Protein AF-A0AAE3UD66-F1 (afdb_monomer_lite)

Foldseek 3Di:
DDDQDDFPCCPDPLCVVCVVLLSLLSVLLVVLCVVVCVVPVPDDQDAQADDPVRQVVVCVVLVFFADSVLNSCRHGVHFGDCSLQVFQFTNDPVVQPPPCSVQLPFAADAPLQKDQFQDPAGIWHWDPVDKDFDDPVVQVVPQDDDDDDDDDDDPVPRDVDDDPSRNCRSWDDGGPQWIARRDYDLHQFIKGKDWGFDDDGTGRIIIIIIGGPHNVRDGDSVVSSVSSVVSD

Radius of gyration: 19.84 Å; chains: 1; bounding box: 52×44×60 Å

InterPro domains:
  IPR037883 Knr4/Smi1-like domain superfamily [SSF160631] (32-86)

pLDDT: mean 75.08, std 17.69, range [33.38, 97.31]

Organism: NCBI:txid3048013

Secondary structure (DSSP, 8-state):
-PPPPPPSSTTSHHHHHHHHHHHHHHHHHHHHHHHHHTT-TT-----PPPPHHHHHHHHHHHT----HHHHHHHHHT--B-GGGTTTS--B-SGGGTTTSHHHHTSPPPPTTT-B--SSTTS-BEEEEEEEEEPPHHHHTT---------S---HHHHH----GGGTTTTEEEEETTEEEE-SSTTTTBEEEEEEEEESSS--SEEEEEEEESSTT--BHHHHHHHHHHTT-

Structure (mmCIF, N/CA/C/O backbone):
data_AF-A0AAE3UD66-F1
#
_entry.id   AF-A0AAE3UD66-F1
#
loop_
_atom_site.group_PDB
_atom_site.id
_atom_site.type_symbol
_atom_site.label_atom_id
_atom_site.label_alt_id
_atom_site.label_comp_id
_atom_site.label_asym_id
_atom_site.label_entity_id
_atom_site.label_seq_id
_atom_site.pdbx_PDB_ins_code
_atom_site.Cartn_x
_atom_site.Cartn_y
_atom_site.Cartn_z
_atom_site.occupancy
_atom_site.B_iso_or_equiv
_atom_site.auth_seq_id
_atom_site.auth_comp_id
_atom_site.auth_asym_id
_atom_site.auth_atom_id
_atom_site.pdbx_PDB_model_num
ATOM 1 N N . MET A 1 1 ? -8.790 -13.842 26.348 1.00 49.91 1 MET A N 1
ATOM 2 C CA . MET A 1 1 ? -9.146 -13.524 24.949 1.00 49.91 1 MET A CA 1
ATOM 3 C C . MET A 1 1 ? -9.026 -12.022 24.801 1.00 49.91 1 MET A C 1
ATOM 5 O O . MET A 1 1 ? -9.660 -11.325 25.576 1.00 49.91 1 MET A O 1
ATOM 9 N N . SER A 1 2 ? -8.169 -11.527 23.911 1.00 54.91 2 SER A N 1
ATOM 10 C CA . SER A 1 2 ? -8.093 -10.095 23.610 1.00 54.91 2 SER A CA 1
ATOM 11 C C . SER A 1 2 ? -9.385 -9.663 22.913 1.00 54.91 2 SER A C 1
ATOM 13 O O . SER A 1 2 ? -9.805 -10.302 21.946 1.00 54.91 2 SER A O 1
ATOM 15 N N . GLU A 1 3 ? -10.043 -8.626 23.434 1.00 65.31 3 GLU A N 1
ATOM 16 C CA . GLU A 1 3 ? -11.228 -8.037 22.809 1.00 65.31 3 GLU A CA 1
ATOM 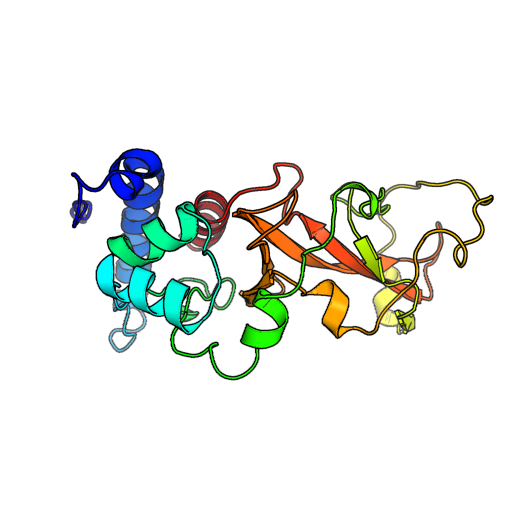17 C C . GLU A 1 3 ? -10.893 -7.602 21.378 1.00 65.31 3 GLU A C 1
ATOM 19 O O . GLU A 1 3 ? -9.837 -7.018 21.120 1.00 65.31 3 GLU A O 1
ATOM 24 N N . ILE A 1 4 ? -11.767 -7.937 20.425 1.00 67.62 4 ILE A N 1
ATOM 25 C CA . ILE A 1 4 ? -11.602 -7.493 19.041 1.00 67.62 4 ILE A CA 1
ATOM 26 C C . ILE A 1 4 ? -11.841 -5.982 19.033 1.00 67.62 4 ILE A C 1
ATOM 28 O O . ILE A 1 4 ? -12.921 -5.557 19.445 1.00 67.62 4 ILE A O 1
ATOM 32 N N . PRO A 1 5 ? -10.886 -5.167 18.554 1.00 80.44 5 PRO A N 1
ATOM 33 C CA . PRO A 1 5 ? -11.095 -3.731 18.492 1.00 80.44 5 PRO A CA 1
ATOM 34 C C . PRO A 1 5 ? -12.291 -3.416 17.590 1.00 80.44 5 PRO A C 1
ATOM 36 O O . PRO A 1 5 ? -12.308 -3.818 16.424 1.00 80.44 5 PRO A O 1
ATOM 39 N N . ALA A 1 6 ? -13.276 -2.690 18.119 1.00 88.75 6 ALA A N 1
ATOM 40 C CA . ALA A 1 6 ? -14.395 -2.182 17.332 1.00 88.75 6 ALA A CA 1
ATOM 41 C C . ALA A 1 6 ? -13.904 -1.207 16.249 1.00 88.75 6 ALA A C 1
ATOM 43 O O . ALA A 1 6 ? -12.826 -0.614 16.384 1.00 88.75 6 ALA A O 1
ATOM 44 N N . LEU A 1 7 ? -14.684 -1.039 15.177 1.00 91.12 7 LEU A N 1
ATOM 45 C CA . LEU A 1 7 ? -14.426 0.014 14.193 1.00 91.12 7 LEU A CA 1
ATOM 46 C C . LEU A 1 7 ? -14.692 1.384 14.822 1.00 91.12 7 LEU A C 1
ATOM 48 O O . LEU A 1 7 ? -15.670 1.537 15.552 1.00 91.12 7 LEU A O 1
ATOM 52 N N . GLN A 1 8 ? -13.833 2.362 14.552 1.00 88.62 8 GLN A N 1
ATOM 53 C CA . GLN A 1 8 ? -13.968 3.712 15.096 1.00 88.62 8 GLN A CA 1
ATOM 54 C C . GLN A 1 8 ? -15.022 4.521 14.343 1.00 88.62 8 GLN A C 1
ATOM 56 O O . GLN A 1 8 ? -15.780 5.252 14.972 1.00 88.62 8 GLN A O 1
ATOM 61 N N . ASN A 1 9 ? -15.113 4.345 13.021 1.00 87.69 9 ASN A N 1
ATOM 62 C CA . ASN A 1 9 ? -16.045 5.090 12.170 1.00 87.69 9 ASN A CA 1
ATOM 63 C C . ASN A 1 9 ? -16.922 4.147 11.322 1.00 87.69 9 ASN A C 1
ATOM 65 O O . ASN A 1 9 ? -16.842 4.168 10.093 1.00 87.69 9 ASN A O 1
ATOM 69 N N . PRO A 1 10 ? -17.763 3.295 11.943 1.00 89.75 10 PRO A N 1
ATOM 70 C CA . PRO A 1 10 ? -18.459 2.212 11.242 1.00 89.75 10 PRO A CA 1
ATOM 71 C C . PRO A 1 10 ? -19.476 2.683 10.192 1.00 89.75 10 PRO A C 1
ATOM 73 O O . PRO A 1 10 ? -19.819 1.907 9.308 1.00 89.75 10 PRO A O 1
ATOM 76 N N . THR A 1 11 ? -19.958 3.925 10.277 1.00 92.12 11 THR A N 1
ATOM 77 C CA . THR A 1 11 ? -20.934 4.509 9.339 1.00 92.12 11 THR A CA 1
ATOM 78 C C . THR A 1 11 ? -20.290 5.234 8.157 1.00 92.12 11 THR A C 1
ATOM 80 O O . THR A 1 11 ? -20.994 5.666 7.247 1.00 92.12 11 THR A O 1
ATOM 83 N N . HIS A 1 12 ? -18.965 5.403 8.152 1.00 95.69 12 HIS A N 1
ATOM 84 C CA . HIS A 1 12 ? -18.275 6.051 7.043 1.00 95.69 12 HIS A CA 1
ATOM 85 C C . HIS A 1 12 ? -18.225 5.103 5.837 1.00 95.69 12 HIS A C 1
ATOM 87 O O . HIS A 1 12 ? -17.742 3.977 5.953 1.00 95.69 12 HIS A O 1
ATOM 93 N N . ILE A 1 13 ? -18.630 5.571 4.652 1.00 97.12 13 ILE A N 1
ATOM 94 C CA . ILE A 1 13 ? -18.837 4.720 3.464 1.00 97.12 13 ILE A CA 1
ATOM 95 C C . ILE A 1 13 ? -17.605 3.887 3.071 1.00 97.12 13 ILE A C 1
ATOM 97 O O . ILE A 1 13 ? -17.721 2.704 2.756 1.00 97.12 13 ILE A O 1
ATOM 101 N N . LEU A 1 14 ? -16.399 4.468 3.137 1.00 96.31 14 LEU A N 1
ATOM 102 C CA . LEU A 1 14 ? -15.160 3.729 2.857 1.00 96.31 14 LEU A CA 1
ATOM 103 C C . LEU A 1 14 ? -14.831 2.693 3.942 1.00 96.31 14 LEU A C 1
ATOM 105 O O . LEU A 1 14 ? -14.254 1.651 3.634 1.00 96.31 14 LEU A O 1
ATOM 109 N N . ILE A 1 15 ? -15.189 2.964 5.199 1.00 96.69 15 ILE A N 1
ATOM 110 C CA . ILE A 1 15 ? -14.946 2.042 6.310 1.00 96.69 15 ILE A CA 1
ATOM 111 C C . ILE A 1 15 ? -15.923 0.881 6.226 1.00 96.69 15 ILE A C 1
ATOM 113 O O . ILE A 1 15 ? -15.492 -0.264 6.292 1.00 96.69 15 ILE A O 1
ATOM 117 N N . GLU A 1 16 ? -17.203 1.155 5.983 1.00 96.44 16 GLU A N 1
ATOM 118 C CA . GLU A 1 16 ? -18.228 0.139 5.755 1.00 96.44 16 GLU A CA 1
ATOM 119 C C . GLU A 1 16 ? -17.841 -0.787 4.591 1.00 96.44 16 GLU A C 1
ATOM 121 O O . GLU A 1 16 ? -17.771 -2.008 4.754 1.00 96.44 16 GLU A O 1
ATOM 126 N N . LYS A 1 17 ? -17.464 -0.205 3.442 1.00 97.31 17 LYS A N 1
ATOM 127 C CA . LYS A 1 17 ? -17.022 -0.945 2.248 1.00 97.31 17 LYS A CA 1
ATOM 128 C C . LYS A 1 17 ? -15.858 -1.901 2.528 1.00 97.31 17 LYS A C 1
ATOM 130 O O . LYS A 1 17 ? -15.770 -2.965 1.914 1.00 97.31 17 LYS A O 1
ATOM 135 N N . HIS A 1 18 ? -14.955 -1.534 3.437 1.00 97.12 18 HIS A N 1
ATOM 136 C CA . HIS A 1 18 ? -13.745 -2.298 3.748 1.00 97.12 18 HIS A CA 1
ATOM 137 C C . HIS A 1 18 ? -13.746 -2.936 5.148 1.00 97.12 18 HIS A C 1
ATOM 139 O O . HIS A 1 18 ? -12.722 -3.480 5.574 1.00 97.12 18 HIS A O 1
ATOM 145 N N . ALA A 1 19 ? -14.889 -2.943 5.841 1.00 96.25 19 ALA A N 1
ATOM 146 C CA . ALA A 1 19 ? -15.007 -3.268 7.263 1.00 96.25 19 ALA A CA 1
ATOM 147 C C . ALA A 1 19 ? -14.378 -4.617 7.628 1.00 96.25 19 ALA A C 1
ATOM 149 O O . ALA A 1 19 ? -13.605 -4.714 8.581 1.00 96.25 19 ALA A O 1
ATOM 150 N N . VAL A 1 20 ? -14.643 -5.656 6.829 1.00 96.69 20 VAL A N 1
ATOM 151 C CA . VAL A 1 20 ? -14.117 -7.013 7.059 1.00 96.69 20 VAL A CA 1
ATOM 152 C C . VAL A 1 20 ? -12.585 -7.038 7.035 1.00 96.69 20 VAL A C 1
ATOM 154 O O . VAL A 1 20 ? -11.961 -7.660 7.899 1.00 96.69 20 VAL A O 1
ATOM 157 N N . LYS A 1 21 ? -11.962 -6.351 6.067 1.00 96.75 21 LYS A N 1
ATOM 158 C CA . LYS A 1 21 ? -10.498 -6.286 5.952 1.00 96.75 21 LYS A CA 1
ATOM 159 C C . LYS A 1 21 ? -9.906 -5.473 7.104 1.00 96.75 21 LYS A C 1
ATOM 161 O O . LYS A 1 21 ? -8.966 -5.934 7.745 1.00 96.75 21 LYS A O 1
ATOM 166 N N . LEU A 1 22 ? -10.489 -4.313 7.410 1.00 95.88 22 LEU A N 1
ATOM 167 C CA . LEU A 1 22 ? -10.026 -3.425 8.482 1.00 95.88 22 LEU A CA 1
ATOM 168 C C . LEU A 1 22 ? -10.104 -4.101 9.858 1.00 95.88 22 LEU A C 1
ATOM 170 O O . LEU A 1 22 ? -9.113 -4.125 10.585 1.00 95.88 22 LEU A O 1
ATOM 174 N N . LEU A 1 23 ? -11.225 -4.754 10.182 1.00 95.06 23 LEU A N 1
ATOM 175 C CA . LEU A 1 23 ? -11.374 -5.539 11.413 1.00 95.06 23 LEU A CA 1
ATOM 176 C C . LEU A 1 23 ? -10.320 -6.646 11.518 1.00 95.06 23 LEU A C 1
ATOM 178 O O . LEU A 1 23 ? -9.726 -6.852 12.580 1.00 95.06 23 LEU A O 1
ATOM 182 N N . ARG A 1 24 ? -10.049 -7.349 10.411 1.00 95.50 24 ARG A N 1
ATOM 183 C CA . ARG A 1 24 ? -9.008 -8.383 10.373 1.00 95.50 24 ARG A CA 1
ATOM 184 C C . ARG A 1 24 ? -7.621 -7.799 10.640 1.00 95.50 24 ARG A C 1
ATOM 186 O O . ARG A 1 24 ? -6.876 -8.388 11.420 1.00 95.50 24 ARG A O 1
ATOM 193 N N . ILE A 1 25 ? -7.290 -6.658 10.039 1.00 92.75 25 ILE A N 1
ATOM 194 C CA . ILE A 1 25 ? -6.023 -5.948 10.270 1.00 92.75 25 ILE A CA 1
ATOM 195 C C . ILE A 1 25 ? -5.886 -5.576 11.747 1.00 92.75 25 ILE A C 1
ATOM 197 O O . ILE A 1 25 ? -4.901 -5.964 12.374 1.00 92.75 25 ILE A O 1
ATOM 201 N N . LYS A 1 26 ? -6.899 -4.926 12.336 1.00 91.94 26 LYS A N 1
ATOM 202 C CA . LYS A 1 26 ? -6.887 -4.533 13.756 1.00 91.94 26 LYS A CA 1
ATOM 203 C C . LYS A 1 26 ? -6.702 -5.734 14.683 1.00 91.94 26 LYS A C 1
ATOM 205 O O . LYS A 1 26 ? -5.920 -5.665 15.628 1.00 91.94 26 LYS A O 1
ATOM 210 N N . LYS A 1 27 ? -7.360 -6.864 14.394 1.00 92.19 27 LYS A N 1
ATOM 211 C CA . LYS A 1 27 ? -7.199 -8.110 15.163 1.00 92.19 27 LYS A CA 1
ATOM 212 C C . LYS A 1 27 ? -5.775 -8.671 15.077 1.00 92.19 27 LYS A C 1
ATOM 214 O O . LYS A 1 27 ? -5.214 -9.074 16.098 1.00 92.19 27 LYS A O 1
ATOM 219 N N . LEU A 1 28 ? -5.187 -8.706 13.879 1.00 90.94 28 LEU A N 1
ATOM 220 C CA . LEU A 1 28 ? -3.809 -9.167 13.686 1.00 90.94 28 LEU A CA 1
ATOM 221 C C . LEU A 1 28 ? -2.815 -8.238 14.399 1.00 90.94 28 LEU A C 1
ATOM 223 O O . LEU A 1 28 ? -1.962 -8.717 15.139 1.00 90.94 28 LEU A O 1
ATOM 227 N N . MET A 1 29 ? -2.981 -6.920 14.271 1.00 87.50 29 MET A N 1
ATOM 228 C CA . MET A 1 29 ? -2.152 -5.926 14.964 1.00 87.50 29 MET A CA 1
ATOM 229 C C . MET A 1 29 ? -2.251 -6.045 16.486 1.00 87.50 29 MET A C 1
ATOM 231 O O . MET A 1 29 ? -1.225 -6.025 17.157 1.00 87.50 29 MET A O 1
ATOM 235 N N . ALA A 1 30 ? -3.453 -6.235 17.040 1.00 87.81 30 ALA A N 1
ATOM 236 C CA . ALA A 1 30 ? -3.636 -6.466 18.473 1.00 87.81 30 ALA A CA 1
ATOM 237 C C . ALA A 1 30 ? -2.936 -7.752 18.947 1.00 87.81 30 ALA A C 1
ATOM 239 O O . ALA A 1 30 ? -2.362 -7.780 20.035 1.00 87.81 30 ALA A O 1
ATOM 240 N N . THR A 1 31 ? -2.943 -8.801 18.117 1.00 88.81 31 THR A N 1
ATOM 241 C CA . THR A 1 31 ? -2.249 -10.067 18.400 1.00 88.81 31 THR A CA 1
ATOM 242 C C . THR A 1 31 ? -0.734 -9.863 18.446 1.00 88.81 31 THR A C 1
ATOM 244 O O . THR A 1 31 ? -0.103 -10.238 19.432 1.00 88.81 31 THR A O 1
ATOM 247 N N . ILE A 1 32 ? -0.167 -9.199 17.434 1.00 85.75 32 ILE A N 1
ATOM 248 C CA . ILE A 1 32 ? 1.262 -8.859 17.374 1.00 85.75 32 ILE A CA 1
ATOM 249 C C . ILE A 1 32 ? 1.637 -7.971 18.564 1.00 85.75 32 ILE A C 1
ATOM 251 O O . ILE A 1 32 ? 2.559 -8.298 19.304 1.00 85.75 32 ILE A O 1
ATOM 255 N N . LYS A 1 33 ? 0.880 -6.897 18.821 1.00 84.81 33 LYS A N 1
ATOM 256 C CA . LYS A 1 33 ? 1.102 -6.002 19.966 1.00 84.81 33 LYS A CA 1
ATOM 257 C C . LYS A 1 33 ? 1.151 -6.777 21.282 1.00 84.81 33 LYS A C 1
ATOM 259 O O . LYS A 1 33 ? 2.051 -6.552 22.081 1.00 84.81 33 LYS A O 1
ATOM 264 N N . HIS A 1 34 ? 0.223 -7.708 21.500 1.00 85.25 34 HIS A N 1
ATOM 265 C CA . HIS A 1 34 ? 0.211 -8.537 22.704 1.00 85.25 34 HIS A CA 1
ATOM 266 C C . HIS A 1 34 ? 1.441 -9.456 22.799 1.00 85.25 34 HIS A C 1
ATOM 268 O O . HIS A 1 34 ? 2.049 -9.552 23.862 1.00 85.25 34 HIS A O 1
ATOM 274 N N . GLN A 1 35 ? 1.829 -10.119 21.704 1.00 85.56 35 GLN A N 1
ATOM 275 C CA . GLN A 1 35 ? 3.029 -10.969 21.664 1.00 85.56 35 GLN A CA 1
ATOM 276 C C . GLN A 1 35 ? 4.303 -10.165 21.968 1.00 85.56 35 GLN A C 1
ATOM 278 O O . GLN A 1 35 ? 5.156 -10.613 22.731 1.00 85.56 35 GLN A O 1
ATOM 283 N N . TRP A 1 36 ? 4.420 -8.962 21.405 1.00 81.94 36 TRP A N 1
ATOM 284 C CA . TRP A 1 36 ? 5.599 -8.114 21.561 1.00 81.94 36 TRP A CA 1
ATOM 285 C C . TRP A 1 36 ? 5.642 -7.359 22.880 1.00 81.94 36 TRP A C 1
ATOM 287 O O . TRP A 1 36 ? 6.732 -7.181 23.408 1.00 81.94 36 TRP A O 1
ATOM 297 N N . ALA A 1 37 ? 4.505 -6.971 23.455 1.00 83.00 37 ALA A N 1
ATOM 298 C CA . ALA A 1 37 ? 4.469 -6.323 24.766 1.00 83.00 37 ALA A CA 1
ATOM 299 C C . ALA A 1 37 ? 5.104 -7.197 25.864 1.00 83.00 37 ALA A C 1
ATOM 301 O O . ALA A 1 37 ? 5.686 -6.667 26.804 1.00 83.00 37 ALA A O 1
ATOM 302 N N . ALA A 1 38 ? 5.051 -8.527 25.718 1.00 80.88 38 ALA A N 1
ATOM 303 C CA . ALA A 1 38 ? 5.724 -9.462 26.620 1.00 80.88 38 ALA A CA 1
ATOM 304 C C . ALA A 1 38 ? 7.259 -9.472 26.466 1.00 80.88 38 ALA A C 1
ATOM 306 O O . ALA A 1 38 ? 7.966 -9.810 27.411 1.00 80.88 38 ALA A O 1
ATOM 307 N N . ILE A 1 39 ? 7.774 -9.120 25.284 1.00 84.44 39 ILE A N 1
ATOM 308 C CA . ILE A 1 39 ? 9.204 -9.173 24.939 1.00 84.44 39 ILE A CA 1
ATOM 309 C C . ILE A 1 39 ? 9.854 -7.791 25.078 1.00 84.44 39 ILE A C 1
ATOM 311 O O . ILE A 1 39 ? 10.992 -7.678 25.525 1.00 84.44 39 ILE A O 1
ATOM 315 N N . ASN A 1 40 ? 9.144 -6.734 24.688 1.00 81.00 40 ASN A N 1
ATOM 316 C CA . ASN A 1 40 ? 9.632 -5.365 24.684 1.00 81.00 40 ASN A CA 1
ATOM 317 C C . ASN A 1 40 ? 8.512 -4.368 25.055 1.00 81.00 40 ASN A C 1
ATOM 319 O O . ASN A 1 40 ? 7.862 -3.804 24.169 1.00 81.00 40 ASN A O 1
ATOM 323 N N . PRO A 1 41 ? 8.290 -4.117 26.359 1.00 77.75 41 PRO A N 1
ATOM 324 C CA . PRO A 1 41 ? 7.219 -3.241 26.841 1.00 77.75 41 PRO A CA 1
ATOM 325 C C . PRO A 1 41 ? 7.348 -1.771 26.416 1.00 77.75 41 PRO A C 1
ATOM 327 O O . PRO A 1 41 ? 6.370 -1.034 26.493 1.00 77.75 41 PRO A O 1
ATOM 330 N N . SER A 1 42 ? 8.538 -1.325 25.995 1.00 77.81 42 SER A N 1
ATOM 331 C CA . SER A 1 42 ? 8.776 0.063 25.574 1.00 77.81 42 SER A CA 1
ATOM 332 C C . SER A 1 42 ? 8.410 0.329 24.111 1.00 77.81 42 SER A C 1
ATOM 334 O O . SER A 1 42 ? 8.466 1.475 23.666 1.00 77.81 42 SER A O 1
ATOM 336 N N . MET A 1 43 ? 8.029 -0.705 23.352 1.00 74.44 43 MET A N 1
ATOM 337 C CA . MET A 1 43 ? 7.632 -0.554 21.956 1.00 74.44 43 MET A CA 1
ATOM 338 C C . MET A 1 43 ? 6.274 0.153 21.862 1.00 74.44 43 MET A C 1
ATOM 340 O O . MET A 1 43 ? 5.248 -0.375 22.299 1.00 74.44 43 MET A O 1
ATOM 344 N N . ASN A 1 44 ? 6.266 1.353 21.274 1.00 73.81 44 ASN A N 1
ATOM 345 C CA . ASN A 1 44 ? 5.032 2.088 21.033 1.00 73.81 44 ASN A CA 1
ATOM 346 C C . ASN A 1 44 ? 4.360 1.588 19.749 1.00 73.81 44 ASN A C 1
ATOM 348 O O . ASN A 1 44 ? 4.888 1.728 18.651 1.00 73.81 44 ASN A O 1
ATOM 352 N N . PHE A 1 45 ? 3.170 1.024 19.913 1.00 75.75 45 PHE A N 1
ATOM 353 C CA . PHE A 1 45 ? 2.318 0.528 18.838 1.00 75.75 45 PHE A CA 1
ATOM 354 C C . PHE A 1 45 ? 1.213 1.532 18.461 1.00 75.75 45 PHE A C 1
ATOM 356 O O . PHE A 1 45 ? 0.243 1.176 17.795 1.00 75.75 45 PHE A O 1
ATOM 363 N N . GLU A 1 46 ? 1.284 2.774 18.927 1.00 78.31 46 GLU A N 1
ATOM 364 C CA . GLU A 1 46 ? 0.319 3.801 18.548 1.00 78.31 46 GLU A CA 1
ATOM 365 C C . GLU A 1 46 ? 0.491 4.206 17.084 1.00 78.31 46 GLU A C 1
ATOM 367 O O . GLU A 1 46 ? 1.562 4.614 16.638 1.00 78.31 46 GLU A O 1
ATOM 372 N N . SER A 1 47 ? -0.611 4.100 16.348 1.00 81.31 47 SER A N 1
ATOM 373 C CA . SER A 1 47 ? -0.720 4.498 14.953 1.00 81.31 47 SER A CA 1
ATOM 374 C C . SER A 1 47 ? -1.611 5.735 14.886 1.00 81.31 47 SER A C 1
ATOM 376 O O . SER A 1 47 ? -2.806 5.620 15.166 1.00 81.31 47 SER A O 1
ATOM 378 N N . PRO A 1 48 ? -1.074 6.927 14.565 1.00 86.19 48 PRO A N 1
ATOM 379 C CA . PRO A 1 48 ? -1.889 8.127 14.464 1.00 86.19 48 PRO A CA 1
ATOM 380 C C . PRO A 1 48 ? -2.918 7.951 13.347 1.00 86.19 48 PRO A C 1
ATOM 382 O O . PRO A 1 48 ? -2.571 7.660 12.199 1.00 86.19 48 PRO A O 1
ATOM 385 N N . ILE A 1 49 ? -4.186 8.107 13.709 1.00 90.88 49 ILE A N 1
ATOM 386 C CA . ILE A 1 49 ? -5.328 8.037 12.801 1.00 90.88 49 ILE A CA 1
ATOM 387 C C . ILE A 1 49 ? -5.572 9.413 12.195 1.00 90.88 49 ILE A C 1
ATOM 389 O O . ILE A 1 49 ? -5.369 10.433 12.852 1.00 90.88 49 ILE A O 1
ATOM 393 N N . TRP A 1 50 ? -5.989 9.419 10.935 1.00 92.44 50 TRP A N 1
ATOM 394 C CA . TRP A 1 50 ? -6.358 10.626 10.210 1.00 92.44 50 TRP A CA 1
ATOM 395 C C . TRP A 1 50 ? -7.876 10.752 10.139 1.00 92.44 50 TRP A C 1
ATOM 397 O O . TRP A 1 50 ? -8.587 9.768 9.969 1.00 92.44 50 TRP A O 1
ATOM 407 N N . THR A 1 51 ? -8.379 11.971 10.221 1.00 93.38 51 THR A N 1
ATOM 408 C CA . THR A 1 51 ? -9.775 12.291 9.923 1.00 93.38 51 THR A CA 1
ATOM 409 C C . THR A 1 51 ? -9.994 12.419 8.415 1.00 93.38 51 THR A C 1
ATOM 411 O O . THR A 1 51 ? -9.057 12.679 7.657 1.00 93.38 51 THR A O 1
ATOM 414 N N . GLU A 1 52 ? -11.245 12.278 7.971 1.00 94.25 52 GLU A N 1
ATOM 415 C CA . GLU A 1 52 ? -11.631 12.521 6.572 1.00 94.25 52 GLU A CA 1
ATOM 416 C C . GLU A 1 52 ? -11.212 13.930 6.124 1.00 94.25 52 GLU A C 1
ATOM 418 O O . GLU A 1 52 ? -10.540 14.083 5.109 1.00 94.25 52 GLU A O 1
ATOM 423 N N . THR A 1 53 ? -11.469 14.944 6.957 1.00 94.88 53 THR A N 1
ATOM 424 C CA . THR A 1 53 ? -11.064 16.332 6.697 1.00 94.88 53 THR A CA 1
ATOM 425 C C . THR A 1 53 ? -9.551 16.489 6.527 1.00 94.88 53 THR A C 1
ATOM 427 O O . THR A 1 53 ? -9.112 17.198 5.623 1.00 94.88 53 THR A O 1
ATOM 430 N N . GLU A 1 54 ? -8.726 15.847 7.364 1.00 94.06 54 GLU A N 1
ATOM 431 C CA . GLU A 1 54 ? -7.262 15.903 7.213 1.00 94.06 54 GLU A CA 1
ATOM 432 C C . GLU A 1 54 ? -6.804 15.263 5.899 1.00 94.06 54 GLU A C 1
ATOM 434 O O . GLU A 1 54 ? -5.888 15.772 5.249 1.00 94.06 54 GLU A O 1
ATOM 439 N N . ILE A 1 55 ? -7.444 14.164 5.493 1.00 93.06 55 ILE A N 1
ATOM 440 C CA . ILE A 1 55 ? -7.160 13.499 4.220 1.00 93.06 55 ILE A CA 1
ATOM 441 C C . ILE A 1 55 ? -7.574 14.388 3.044 1.00 93.06 55 ILE A C 1
ATOM 443 O O . ILE A 1 55 ? -6.800 14.528 2.099 1.00 93.06 55 ILE A O 1
ATOM 447 N N . ASP A 1 56 ? -8.739 15.026 3.106 1.00 94.31 56 ASP A N 1
ATOM 448 C CA . ASP A 1 56 ? -9.231 15.910 2.050 1.00 94.31 56 ASP A CA 1
ATOM 449 C C . ASP A 1 56 ? -8.342 17.145 1.883 1.00 94.31 56 ASP A C 1
ATOM 451 O O . ASP A 1 56 ? -7.930 17.470 0.766 1.00 94.31 56 ASP A O 1
ATOM 455 N N . VAL A 1 57 ? -7.984 17.806 2.990 1.00 93.81 57 VAL A N 1
ATOM 456 C CA . VAL A 1 57 ? -7.032 18.929 2.987 1.00 93.81 57 VAL A CA 1
ATOM 457 C C . VAL A 1 57 ? -5.712 18.484 2.370 1.00 93.81 57 VAL A C 1
ATOM 459 O O . VAL A 1 57 ? -5.166 19.164 1.497 1.00 93.81 57 VAL A O 1
ATOM 462 N N . PHE A 1 58 ? -5.223 17.306 2.760 1.00 90.31 58 PHE A N 1
ATOM 463 C CA . PHE A 1 58 ? -4.007 16.747 2.199 1.00 90.31 58 PHE A CA 1
ATOM 464 C C . PHE A 1 58 ? -4.119 16.520 0.685 1.00 90.31 58 PHE A C 1
ATOM 466 O O . PHE A 1 58 ? -3.274 17.011 -0.064 1.00 90.31 58 PHE A O 1
ATOM 473 N N . GLU A 1 59 ? -5.153 15.826 0.206 1.00 91.81 59 GLU A N 1
ATOM 474 C CA . GLU A 1 59 ? -5.392 15.575 -1.222 1.00 91.81 59 GLU A CA 1
ATOM 475 C C . GLU A 1 59 ? -5.475 16.883 -2.030 1.00 91.81 59 GLU A C 1
ATOM 477 O O . GLU A 1 59 ? -4.899 16.971 -3.121 1.00 91.81 59 GLU A O 1
ATOM 482 N N . GLN A 1 60 ? -6.104 17.925 -1.477 1.00 92.81 60 GLN A N 1
ATOM 483 C CA . GLN A 1 60 ? -6.232 19.246 -2.100 1.00 92.81 60 GLN A CA 1
ATOM 484 C C . GLN A 1 60 ? -4.902 20.001 -2.178 1.00 92.81 60 GLN A C 1
ATOM 486 O O . GLN A 1 60 ? -4.477 20.389 -3.272 1.00 92.81 60 GLN A O 1
ATOM 491 N N . GLU A 1 61 ? -4.207 20.180 -1.051 1.00 90.69 61 GLU A N 1
ATOM 492 C CA . GLU A 1 61 ? -2.902 20.853 -1.004 1.00 90.69 61 GLU A CA 1
ATOM 493 C C . GLU A 1 61 ? -1.898 20.169 -1.928 1.00 90.69 61 GLU A C 1
ATOM 495 O O . GLU A 1 61 ? -1.096 20.796 -2.635 1.00 90.69 61 GLU A O 1
ATOM 500 N N . LYS A 1 62 ? -1.943 18.838 -1.911 1.00 86.38 62 LYS A N 1
ATOM 501 C CA . LYS A 1 62 ? -1.041 17.993 -2.663 1.00 86.38 62 LYS A CA 1
ATOM 502 C C . LYS A 1 62 ? -1.561 17.748 -4.088 1.00 86.38 62 LYS A C 1
ATOM 504 O O . LYS A 1 62 ? -0.814 17.275 -4.933 1.00 86.38 62 LYS A O 1
ATOM 509 N N . LYS A 1 63 ? -2.766 18.167 -4.469 1.0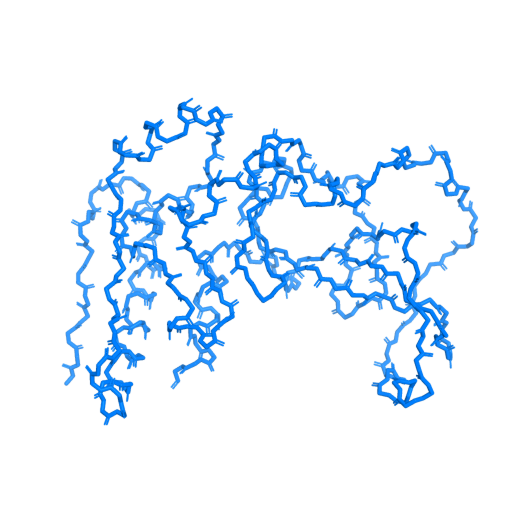0 89.62 63 LYS A N 1
ATOM 510 C CA . LYS A 1 63 ? -3.315 17.934 -5.822 1.00 89.62 63 LYS A CA 1
ATOM 511 C C . LYS A 1 63 ? -3.124 16.473 -6.274 1.00 89.62 63 LYS A C 1
ATOM 513 O O . LYS A 1 63 ? -2.663 16.217 -7.389 1.00 89.62 63 LYS A O 1
ATOM 518 N N . ILE A 1 64 ? -3.383 15.529 -5.373 1.00 87.94 64 ILE A N 1
ATOM 519 C CA . ILE A 1 64 ? -3.328 14.081 -5.615 1.00 87.94 64 ILE A CA 1
ATOM 520 C C . ILE A 1 64 ? -4.610 13.447 -5.093 1.00 87.94 64 ILE A C 1
ATOM 522 O O . ILE A 1 64 ? -5.295 14.028 -4.263 1.00 87.94 64 ILE A O 1
ATOM 526 N N . GLN A 1 65 ? -4.912 12.242 -5.563 1.00 90.81 65 GLN A N 1
ATOM 527 C CA . GLN A 1 65 ? -5.987 11.424 -5.016 1.00 90.81 65 GLN A CA 1
ATOM 528 C C . GLN A 1 65 ? -5.405 10.099 -4.544 1.00 90.81 65 GLN A C 1
ATOM 530 O O . GLN A 1 65 ? -4.864 9.327 -5.338 1.00 90.81 65 GLN A O 1
ATOM 535 N N . LEU A 1 66 ? -5.520 9.840 -3.253 1.00 92.06 66 LEU A N 1
ATOM 536 C CA . LEU A 1 66 ? -5.168 8.592 -2.614 1.00 92.06 66 LEU A CA 1
ATOM 537 C C . LEU A 1 66 ? -6.186 7.500 -2.993 1.00 92.06 66 LEU A C 1
ATOM 539 O O . LEU A 1 66 ? -7.378 7.770 -3.188 1.00 92.06 66 LEU A O 1
ATOM 543 N N . PRO A 1 67 ? -5.744 6.238 -3.120 1.00 93.69 67 PRO A N 1
ATOM 544 C CA . PRO A 1 67 ? -6.653 5.108 -3.266 1.00 93.69 67 PRO A CA 1
ATOM 545 C C . PRO A 1 67 ? -7.603 4.973 -2.068 1.00 93.69 67 PRO A C 1
ATOM 547 O O . PRO A 1 67 ? -7.204 5.197 -0.928 1.00 93.69 67 PRO A O 1
ATOM 550 N N . GLU A 1 68 ? -8.842 4.546 -2.319 1.00 95.94 68 GLU A N 1
ATOM 551 C CA . GLU A 1 68 ? -9.877 4.376 -1.285 1.00 95.94 68 GLU A CA 1
ATOM 552 C C . GLU A 1 68 ? -9.416 3.492 -0.121 1.00 95.94 68 GLU A C 1
ATOM 554 O O . GLU A 1 68 ? -9.556 3.877 1.036 1.00 95.94 68 GLU A O 1
ATOM 559 N N . GLU A 1 69 ? -8.793 2.350 -0.426 1.00 95.44 69 GLU A N 1
ATOM 560 C CA . GLU A 1 69 ? -8.251 1.431 0.580 1.00 95.44 69 GLU A CA 1
ATOM 561 C C . GLU A 1 69 ? -7.173 2.086 1.462 1.00 95.44 69 GLU A C 1
ATOM 563 O O . GLU A 1 69 ? -7.075 1.778 2.649 1.00 95.44 69 GLU A O 1
ATOM 568 N N . TYR A 1 70 ? -6.392 3.021 0.909 1.00 93.56 70 TYR A N 1
ATOM 569 C CA . TYR A 1 70 ? -5.386 3.770 1.663 1.00 93.56 70 TYR A CA 1
ATOM 570 C C . TYR A 1 70 ? -6.042 4.786 2.600 1.00 93.56 70 TYR A C 1
ATOM 572 O O . TYR A 1 70 ? -5.684 4.846 3.774 1.00 93.56 70 TYR A O 1
ATOM 580 N N . LYS A 1 71 ? -7.062 5.514 2.126 1.00 94.69 71 LYS A N 1
ATOM 581 C CA . LYS A 1 71 ? -7.852 6.432 2.965 1.00 94.69 71 LYS A CA 1
ATOM 582 C C . LYS A 1 71 ? -8.551 5.694 4.104 1.00 94.69 71 LYS A C 1
ATOM 584 O O . LYS A 1 71 ? -8.439 6.097 5.257 1.00 94.69 71 LYS A O 1
ATOM 589 N N . ALA A 1 72 ? -9.204 4.574 3.796 1.00 96.19 72 ALA A N 1
ATOM 590 C CA . ALA A 1 72 ? -9.862 3.733 4.791 1.00 96.19 72 ALA A CA 1
ATOM 591 C C . ALA A 1 72 ? -8.872 3.208 5.845 1.00 96.19 72 ALA A C 1
ATOM 593 O O . ALA A 1 72 ? -9.167 3.232 7.037 1.00 96.19 72 ALA A O 1
ATOM 594 N N . CYS A 1 73 ? -7.672 2.789 5.422 1.00 93.62 73 CYS A N 1
ATOM 595 C CA . CYS A 1 73 ? -6.611 2.379 6.340 1.00 93.62 73 CYS A CA 1
ATOM 596 C C . CYS A 1 73 ? -6.193 3.524 7.274 1.00 93.62 73 CYS A C 1
ATOM 598 O O . CYS A 1 73 ? -6.125 3.323 8.482 1.00 93.62 73 CYS A O 1
ATOM 600 N N . LEU A 1 74 ? -5.949 4.724 6.741 1.00 93.06 74 LEU A N 1
ATOM 601 C CA . LEU A 1 74 ? -5.536 5.883 7.540 1.00 93.06 74 LEU A CA 1
ATOM 602 C C . LEU A 1 74 ? -6.595 6.314 8.563 1.00 93.06 74 LEU A C 1
ATOM 604 O O . LEU A 1 74 ? -6.231 6.714 9.666 1.00 93.06 74 LEU A O 1
ATOM 608 N N . MET A 1 75 ? -7.880 6.211 8.216 1.00 94.44 75 MET A N 1
ATOM 609 C CA . MET A 1 75 ? -8.985 6.610 9.097 1.00 94.44 75 MET A CA 1
ATOM 610 C C . MET A 1 75 ? -9.330 5.600 10.190 1.00 94.44 75 MET A C 1
ATOM 612 O O . MET A 1 75 ? -9.961 5.969 11.174 1.00 94.44 75 MET A O 1
ATOM 616 N N . GLU A 1 76 ? -8.968 4.329 10.021 1.00 94.38 76 GLU A N 1
ATOM 617 C CA . GLU A 1 76 ? -9.428 3.264 10.924 1.00 94.38 76 GLU A CA 1
ATOM 618 C C . GLU A 1 76 ? -8.291 2.510 11.617 1.00 94.38 76 GLU A C 1
ATOM 620 O O . GLU A 1 76 ? -8.435 2.037 12.747 1.00 94.38 76 GLU A O 1
ATOM 625 N N . VAL A 1 77 ? -7.156 2.378 10.935 1.00 91.12 77 VAL A N 1
ATOM 626 C CA . VAL A 1 77 ? -5.949 1.714 11.441 1.00 91.12 77 VAL A CA 1
ATOM 627 C C . VAL A 1 77 ? -4.859 2.740 11.761 1.00 91.12 77 VAL A C 1
ATOM 629 O O . VAL A 1 77 ? -4.083 2.535 12.690 1.00 91.12 77 VAL A O 1
ATOM 632 N N . GLY A 1 78 ? -4.829 3.855 11.029 1.00 89.50 78 GLY A N 1
ATOM 633 C CA . GLY A 1 78 ? -3.829 4.907 11.162 1.00 89.50 78 GLY A CA 1
ATOM 634 C C . GLY A 1 78 ? -2.549 4.633 10.380 1.00 89.50 78 GLY A C 1
ATOM 635 O O . GLY A 1 78 ? -2.478 3.743 9.527 1.00 89.50 78 GLY A O 1
ATOM 636 N N . GLU A 1 79 ? -1.526 5.438 10.654 1.00 86.31 79 GLU A N 1
ATOM 637 C CA . GLU A 1 79 ? -0.196 5.229 10.089 1.00 86.31 79 GLU A CA 1
ATOM 638 C C . GLU A 1 79 ? 0.454 3.987 10.707 1.00 86.31 79 GLU A C 1
ATOM 640 O O . GLU A 1 79 ? 0.665 3.911 11.918 1.00 86.31 79 GLU A O 1
ATOM 645 N N . ILE A 1 80 ? 0.792 3.002 9.879 1.00 76.00 80 ILE A N 1
ATOM 646 C CA . ILE A 1 80 ? 1.419 1.768 10.342 1.00 76.00 80 ILE A CA 1
ATOM 647 C C . ILE A 1 80 ? 2.930 1.870 10.152 1.00 76.00 80 ILE A C 1
ATOM 649 O O . ILE A 1 80 ? 3.425 1.877 9.021 1.00 76.00 80 ILE A O 1
ATOM 653 N N . SER A 1 81 ? 3.662 1.948 11.263 1.00 69.06 81 SER A N 1
ATOM 654 C CA . SER A 1 81 ? 5.123 2.021 11.266 1.00 69.06 81 SER A CA 1
ATOM 655 C C . SER A 1 81 ? 5.770 0.665 10.953 1.00 69.06 81 SER A C 1
ATOM 657 O O . SER A 1 81 ? 5.128 -0.390 10.935 1.00 69.06 81 SER A O 1
ATOM 659 N N . ARG A 1 82 ? 7.096 0.689 10.766 1.00 66.50 82 ARG A N 1
ATOM 660 C CA . ARG A 1 82 ? 7.921 -0.517 10.593 1.00 66.50 82 ARG A CA 1
ATOM 661 C C . ARG A 1 82 ? 7.808 -1.503 11.761 1.00 66.50 82 ARG A C 1
ATOM 663 O O . ARG A 1 82 ? 8.064 -2.690 11.547 1.00 66.50 82 ARG A O 1
ATOM 670 N N . ASP A 1 83 ? 7.425 -1.035 12.947 1.00 65.31 83 ASP A N 1
ATOM 671 C CA . ASP A 1 83 ? 7.398 -1.825 14.184 1.00 65.31 83 ASP A CA 1
ATOM 672 C C . ASP A 1 83 ? 6.364 -2.955 14.122 1.00 65.31 83 ASP A C 1
ATOM 674 O O . ASP A 1 83 ? 6.610 -4.054 14.612 1.00 65.31 83 ASP A O 1
ATOM 678 N N . TYR A 1 84 ? 5.251 -2.744 13.413 1.00 59.34 84 TYR A N 1
ATOM 679 C CA . TYR A 1 84 ? 4.235 -3.779 13.195 1.00 59.34 84 TYR A CA 1
ATOM 680 C C . TYR A 1 84 ? 4.643 -4.857 12.186 1.00 59.34 84 TYR A C 1
ATOM 682 O O . TYR A 1 84 ? 4.067 -5.944 12.173 1.00 59.34 84 TYR A O 1
ATOM 690 N N . PHE A 1 85 ? 5.619 -4.569 11.326 1.00 59.00 85 PHE A N 1
ATOM 691 C CA . PHE A 1 85 ? 5.898 -5.380 10.143 1.00 59.00 85 PHE A CA 1
ATOM 692 C C . PHE A 1 85 ? 7.316 -5.937 10.086 1.00 59.00 85 PHE A C 1
ATOM 694 O O . PHE A 1 85 ? 7.700 -6.424 9.029 1.00 59.00 85 PHE A O 1
ATOM 701 N N . ARG A 1 86 ? 8.130 -5.832 11.146 1.00 62.31 86 ARG A N 1
ATOM 702 C CA . ARG A 1 86 ? 9.582 -6.114 11.068 1.00 62.31 86 ARG A CA 1
ATOM 703 C C . ARG A 1 86 ? 10.255 -5.386 9.886 1.00 62.31 86 ARG A C 1
ATOM 705 O O . ARG A 1 86 ? 11.158 -5.918 9.251 1.00 62.31 86 ARG A O 1
ATOM 712 N N . GLY A 1 87 ? 9.779 -4.183 9.552 1.00 56.88 87 GLY A N 1
ATOM 713 C CA . GLY A 1 87 ? 10.271 -3.404 8.411 1.00 56.88 87 GLY A CA 1
ATOM 714 C C . GLY A 1 87 ? 9.654 -3.710 7.037 1.00 56.88 87 GLY A C 1
ATOM 715 O O . GLY A 1 87 ? 10.055 -3.056 6.080 1.00 56.88 87 GLY A O 1
ATOM 716 N N . LEU A 1 88 ? 8.680 -4.626 6.922 1.00 56.66 88 LEU A N 1
ATOM 717 C CA . LEU A 1 88 ? 8.146 -5.093 5.627 1.00 56.66 88 LEU A CA 1
ATOM 718 C C . LEU A 1 88 ? 7.116 -4.163 4.957 1.00 56.66 88 LEU A C 1
ATOM 720 O O . LEU A 1 88 ? 6.888 -4.273 3.752 1.00 56.66 88 LEU A O 1
ATOM 724 N N . LEU A 1 89 ? 6.450 -3.299 5.723 1.00 64.06 89 LEU A N 1
ATOM 725 C CA . LEU A 1 89 ? 5.530 -2.271 5.233 1.00 64.06 89 LEU A CA 1
ATOM 726 C C . LEU A 1 89 ? 5.597 -1.051 6.166 1.00 64.06 89 LEU A C 1
ATOM 728 O O . LEU A 1 89 ? 5.852 -1.172 7.361 1.00 64.06 89 LEU A O 1
ATOM 732 N N . ASN A 1 90 ? 5.393 0.133 5.607 1.00 68.88 90 ASN A N 1
ATOM 733 C CA . ASN A 1 90 ? 5.431 1.424 6.268 1.00 68.88 90 ASN A CA 1
ATOM 734 C C . ASN A 1 90 ? 4.401 2.334 5.599 1.00 68.88 90 ASN A C 1
ATOM 736 O O . ASN A 1 90 ? 4.629 2.882 4.516 1.00 68.88 90 ASN A O 1
ATOM 740 N N . ILE A 1 91 ? 3.268 2.478 6.269 1.00 71.44 91 ILE A N 1
ATOM 741 C CA . ILE A 1 91 ? 2.148 3.319 5.877 1.00 71.44 91 ILE A CA 1
ATOM 742 C C . ILE A 1 91 ? 2.272 4.593 6.698 1.00 71.44 91 ILE A C 1
ATOM 744 O O . ILE A 1 91 ? 1.728 4.688 7.785 1.00 71.44 91 ILE A O 1
ATOM 748 N N . SER A 1 92 ? 3.027 5.563 6.199 1.00 74.94 92 SER A N 1
ATOM 749 C CA . SER A 1 92 ? 3.187 6.855 6.865 1.00 74.94 92 SER A CA 1
ATOM 750 C C . SER A 1 92 ? 3.075 7.949 5.820 1.00 74.94 92 SER A C 1
ATOM 752 O O . SER A 1 92 ? 3.933 8.029 4.934 1.00 74.94 92 SER A O 1
ATOM 754 N N . LEU A 1 93 ? 2.077 8.821 5.960 1.00 68.81 93 LEU A N 1
ATOM 755 C CA . LEU A 1 93 ? 2.018 10.041 5.173 1.00 68.81 93 LEU A CA 1
ATOM 756 C C . LEU A 1 93 ? 3.026 11.045 5.730 1.00 68.81 93 LEU A C 1
ATOM 758 O O . LEU A 1 93 ? 3.899 11.458 4.974 1.00 68.81 93 LEU A O 1
ATOM 762 N N . ARG A 1 94 ? 3.009 11.356 7.038 1.00 65.69 94 ARG A N 1
ATOM 763 C CA . ARG A 1 94 ? 3.785 12.472 7.632 1.00 65.69 94 ARG A CA 1
ATOM 764 C C . ARG A 1 94 ? 5.287 12.440 7.322 1.00 65.69 94 ARG A C 1
ATOM 766 O O . ARG A 1 94 ? 5.843 13.457 6.914 1.00 65.69 94 ARG A O 1
ATOM 773 N N . ASN A 1 95 ? 5.939 11.281 7.435 1.00 59.28 95 ASN A N 1
ATOM 774 C CA . ASN A 1 95 ? 7.396 11.179 7.255 1.00 59.28 95 ASN A CA 1
ATOM 775 C C . ASN A 1 95 ? 7.862 11.113 5.787 1.00 59.28 95 ASN A C 1
ATOM 777 O O . ASN A 1 95 ? 9.058 11.242 5.526 1.00 59.28 95 ASN A O 1
ATOM 781 N N . ARG A 1 96 ? 6.961 10.917 4.811 1.00 63.03 96 ARG A N 1
ATOM 782 C CA . ARG A 1 96 ? 7.333 10.695 3.394 1.00 63.03 96 ARG A CA 1
ATOM 783 C C . ARG A 1 96 ? 7.068 11.900 2.473 1.00 63.03 96 ARG A C 1
ATOM 785 O O . ARG A 1 96 ? 7.431 11.877 1.297 1.00 63.03 96 ARG A O 1
ATOM 792 N N . LEU A 1 97 ? 6.518 12.996 3.009 1.00 55.41 97 LEU A N 1
ATOM 793 C CA . LEU A 1 97 ? 6.021 14.145 2.227 1.00 55.41 97 LEU A CA 1
ATOM 794 C C . LEU A 1 97 ? 7.088 15.013 1.556 1.00 55.41 97 LEU A C 1
ATOM 796 O O . LEU A 1 97 ? 6.774 15.693 0.581 1.00 55.41 97 LEU A O 1
ATOM 800 N N . ALA A 1 98 ? 8.333 15.013 2.034 1.00 56.19 98 ALA A N 1
ATOM 801 C CA . ALA A 1 98 ? 9.334 15.951 1.524 1.00 56.19 98 ALA A CA 1
ATOM 802 C C . ALA A 1 98 ? 9.990 15.513 0.200 1.00 56.19 98 ALA A C 1
ATOM 804 O O . ALA A 1 98 ? 10.452 16.368 -0.551 1.00 56.19 98 ALA A O 1
ATOM 805 N N . LYS A 1 99 ? 10.049 14.206 -0.103 1.00 59.59 99 LYS A N 1
ATOM 806 C CA . LYS A 1 99 ? 10.853 13.683 -1.230 1.00 59.59 99 LYS A CA 1
ATOM 807 C C . LYS A 1 99 ? 10.038 13.034 -2.353 1.00 59.59 99 LYS A C 1
ATOM 809 O O . LYS A 1 99 ? 10.427 13.139 -3.511 1.00 59.59 99 LYS A O 1
ATOM 814 N N . ASP A 1 100 ? 8.887 12.434 -2.051 1.00 68.75 100 ASP A N 1
ATOM 815 C CA . ASP A 1 100 ? 8.187 11.569 -3.018 1.00 68.75 100 ASP A CA 1
ATOM 816 C C . ASP A 1 100 ? 7.025 12.246 -3.759 1.00 68.75 100 ASP A C 1
ATOM 818 O O . ASP A 1 100 ? 6.515 11.745 -4.762 1.00 68.75 100 ASP A O 1
ATOM 822 N N . PHE A 1 101 ? 6.614 13.426 -3.315 1.00 77.19 101 PHE A N 1
ATOM 823 C CA . PHE A 1 101 ? 5.368 14.034 -3.758 1.00 77.19 101 PHE A CA 1
ATOM 824 C C . PHE A 1 101 ? 5.329 14.418 -5.251 1.00 77.19 101 PHE A C 1
ATOM 826 O O . PHE A 1 101 ? 4.351 14.146 -5.954 1.00 77.19 101 PHE A O 1
ATOM 833 N N . THR A 1 102 ? 6.409 15.007 -5.774 1.00 80.31 102 THR A N 1
ATOM 834 C CA . THR A 1 102 ? 6.525 15.342 -7.206 1.00 80.31 102 THR A CA 1
ATOM 835 C C . THR A 1 102 ? 6.358 14.102 -8.081 1.00 80.31 102 THR A C 1
ATOM 837 O O . THR A 1 102 ? 5.832 14.181 -9.191 1.00 80.31 102 THR A O 1
ATOM 840 N N . ARG A 1 103 ? 6.782 12.943 -7.576 1.00 82.81 103 ARG A N 1
ATOM 841 C CA . ARG A 1 103 ? 6.674 11.664 -8.260 1.00 82.81 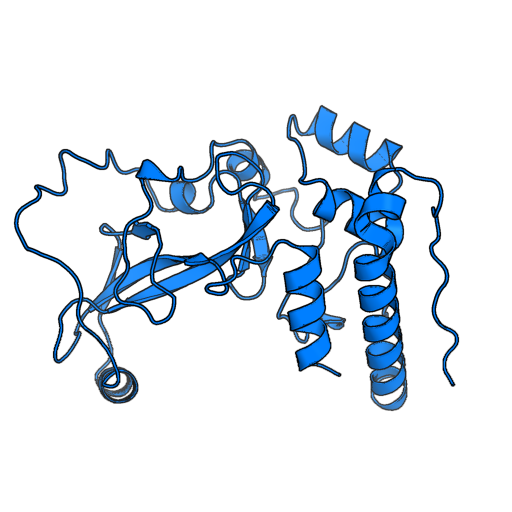103 ARG A CA 1
ATOM 842 C C . ARG A 1 103 ? 5.261 11.094 -8.185 1.00 82.81 103 ARG A C 1
ATOM 844 O O . ARG A 1 103 ? 4.746 10.662 -9.211 1.00 82.81 103 ARG A O 1
ATOM 851 N N . MET A 1 104 ? 4.601 11.173 -7.031 1.00 84.69 104 MET A N 1
ATOM 852 C CA . MET A 1 104 ? 3.213 10.721 -6.840 1.00 84.69 104 MET A CA 1
ATOM 853 C C . MET A 1 104 ? 2.216 11.410 -7.789 1.00 84.69 104 MET A C 1
ATOM 855 O O . MET A 1 104 ? 1.232 10.803 -8.202 1.00 84.69 104 MET A O 1
ATOM 859 N N . LYS A 1 105 ? 2.484 12.664 -8.173 1.00 84.44 105 LYS A N 1
ATOM 860 C CA . LYS A 1 105 ? 1.684 13.419 -9.155 1.00 84.44 105 LYS A CA 1
ATOM 861 C C . LYS A 1 105 ? 1.833 12.944 -10.594 1.00 84.44 105 LYS A C 1
ATOM 863 O O . LYS A 1 105 ? 0.970 13.215 -11.428 1.00 84.44 105 LYS A O 1
ATOM 868 N N . LYS A 1 106 ? 2.964 12.324 -10.925 1.00 85.56 106 LYS A N 1
ATOM 869 C CA . LYS A 1 106 ? 3.234 11.883 -12.291 1.00 85.56 106 LYS A CA 1
ATOM 870 C C . LYS A 1 106 ? 2.365 10.668 -12.609 1.00 85.56 106 LYS A C 1
ATOM 872 O O . LYS A 1 106 ? 1.980 9.908 -11.721 1.00 85.56 106 LYS A O 1
ATOM 877 N N . LYS A 1 107 ? 2.060 10.496 -13.895 1.00 82.88 107 LYS A N 1
ATOM 878 C CA . LYS A 1 107 ? 1.300 9.345 -14.380 1.00 82.88 107 LYS A CA 1
ATOM 879 C C . LYS A 1 107 ? 2.085 8.063 -14.095 1.00 82.88 107 LYS A C 1
ATOM 881 O O . LYS A 1 107 ? 3.260 7.983 -14.460 1.00 82.88 107 LYS A O 1
ATOM 886 N N . ALA A 1 108 ? 1.429 7.100 -13.458 1.00 81.44 108 ALA A N 1
ATOM 887 C CA . ALA A 1 108 ? 1.973 5.775 -13.222 1.00 81.44 108 ALA A CA 1
ATOM 888 C C . ALA A 1 108 ? 2.190 5.008 -14.531 1.00 81.44 108 ALA A C 1
ATOM 890 O O . ALA A 1 108 ? 1.754 5.419 -15.615 1.00 81.44 108 ALA A O 1
ATOM 891 N N . ILE A 1 109 ? 2.879 3.875 -14.416 1.00 76.38 109 ILE A N 1
ATOM 892 C CA . ILE A 1 109 ? 3.069 2.935 -15.519 1.00 76.38 109 ILE A CA 1
ATOM 893 C C . ILE A 1 109 ? 1.693 2.450 -16.002 1.00 76.38 109 ILE A C 1
ATOM 895 O O . ILE A 1 109 ? 0.833 2.087 -15.202 1.00 76.38 109 ILE A O 1
ATOM 899 N N . SER A 1 110 ? 1.483 2.475 -17.319 1.00 79.31 110 SER A N 1
ATOM 900 C CA . SER A 1 110 ? 0.259 1.985 -17.959 1.00 79.31 110 SER A CA 1
ATOM 901 C C . SER A 1 110 ? 0.349 0.499 -18.281 1.00 79.31 110 SER A C 1
ATOM 903 O O . SER A 1 110 ? 1.439 -0.049 -18.453 1.00 79.31 110 SER A O 1
ATOM 905 N N . ALA A 1 111 ? -0.798 -0.147 -18.473 1.00 80.44 111 ALA A N 1
ATOM 906 C CA . ALA A 1 111 ? -0.851 -1.563 -18.817 1.00 80.44 111 ALA A CA 1
ATOM 907 C C . ALA A 1 111 ? -0.167 -1.901 -20.142 1.00 80.44 111 ALA A C 1
ATOM 909 O O . ALA A 1 111 ? 0.417 -2.969 -20.272 1.00 80.44 111 ALA A O 1
ATOM 910 N N . THR A 1 112 ? -0.153 -0.961 -21.087 1.00 75.12 112 THR A N 1
ATOM 911 C CA . THR A 1 112 ? 0.538 -1.100 -22.379 1.00 75.12 112 THR A CA 1
ATOM 912 C C . THR A 1 112 ? 2.054 -1.215 -22.266 1.00 75.12 112 THR A C 1
ATOM 914 O O . THR A 1 112 ? 2.708 -1.648 -23.206 1.00 75.12 112 THR A O 1
ATOM 917 N N . LYS A 1 113 ? 2.619 -0.788 -21.138 1.00 74.00 113 LYS A N 1
ATOM 918 C CA . LYS A 1 113 ? 4.053 -0.856 -20.873 1.00 74.00 113 LYS A CA 1
ATOM 919 C C . LYS A 1 113 ? 4.436 -2.196 -20.248 1.00 74.00 113 LYS A C 1
ATOM 921 O O . LYS A 1 113 ? 5.529 -2.692 -20.482 1.00 74.00 113 LYS A O 1
ATOM 926 N N . VAL A 1 114 ? 3.521 -2.814 -19.507 1.00 73.25 114 VAL A N 1
ATOM 927 C CA . VAL A 1 114 ? 3.752 -4.091 -18.831 1.00 73.25 114 VAL A CA 1
ATOM 928 C C . VAL A 1 114 ? 3.881 -5.217 -19.849 1.00 73.25 114 VAL A C 1
ATOM 930 O O . VAL A 1 114 ? 2.983 -5.459 -20.652 1.00 73.25 114 VAL A O 1
ATOM 933 N N . HIS A 1 115 ? 4.978 -5.950 -19.762 1.00 68.94 115 HIS A N 1
ATOM 934 C CA . HIS A 1 115 ? 5.256 -7.129 -20.566 1.00 68.94 115 HIS A CA 1
ATOM 935 C C . HIS A 1 115 ? 5.453 -8.329 -19.650 1.00 68.94 115 HIS A C 1
ATOM 937 O O . HIS A 1 115 ? 5.458 -8.223 -18.421 1.00 68.94 115 HIS A O 1
ATOM 943 N N . ASN A 1 116 ? 5.552 -9.506 -20.248 1.00 65.94 116 ASN A N 1
ATOM 944 C CA . ASN A 1 116 ? 5.930 -10.672 -19.483 1.00 65.94 116 ASN A CA 1
ATOM 945 C C . ASN A 1 116 ? 7.419 -10.565 -19.142 1.00 65.94 116 ASN A C 1
ATOM 947 O O . ASN A 1 116 ? 8.259 -10.542 -20.034 1.00 65.94 116 ASN A O 1
ATOM 951 N N . VAL A 1 117 ? 7.708 -10.510 -17.852 1.00 60.28 117 VAL A N 1
ATOM 952 C CA . VAL A 1 117 ? 9.050 -10.700 -17.302 1.00 60.28 117 VAL A CA 1
ATOM 953 C C . VAL A 1 117 ? 9.137 -12.167 -16.931 1.00 60.28 117 VAL A C 1
ATOM 955 O O . VAL A 1 117 ? 8.279 -12.638 -16.181 1.00 60.28 117 VAL A O 1
ATOM 958 N N . GLY A 1 118 ? 10.153 -12.885 -17.403 1.00 53.16 118 GLY A N 1
ATOM 959 C CA . GLY A 1 118 ? 10.417 -14.307 -17.132 1.00 53.16 118 GLY A CA 1
ATOM 960 C C . GLY A 1 118 ? 10.623 -14.656 -15.646 1.00 53.16 118 GLY A C 1
ATOM 961 O O . GLY A 1 118 ? 11.088 -15.737 -15.308 1.00 53.16 118 GLY A O 1
ATOM 962 N N . SER A 1 119 ? 10.268 -13.753 -14.731 1.00 46.53 119 SER A N 1
ATOM 963 C CA . SER A 1 119 ? 10.210 -13.967 -13.291 1.00 46.53 119 SER A CA 1
ATOM 964 C C . SER A 1 119 ? 9.045 -14.880 -12.868 1.00 46.53 119 SER A C 1
ATOM 966 O O . SER A 1 119 ? 8.018 -14.991 -13.539 1.00 46.53 119 SER A O 1
ATOM 968 N N . LEU A 1 120 ? 9.150 -15.432 -11.652 1.00 46.94 120 LEU A N 1
ATOM 969 C CA . LEU A 1 120 ? 8.117 -16.204 -10.932 1.00 46.94 120 LEU A CA 1
ATOM 970 C C . LEU A 1 120 ? 6.712 -15.549 -10.855 1.00 46.94 120 LEU A C 1
ATOM 972 O O . LEU A 1 120 ? 5.777 -16.208 -10.403 1.00 46.94 120 LEU A O 1
ATOM 976 N N . TYR A 1 121 ? 6.545 -14.281 -11.259 1.00 50.62 121 TYR A N 1
ATOM 977 C CA . TYR A 1 121 ? 5.304 -13.499 -11.130 1.00 50.62 121 TYR A CA 1
ATOM 978 C C . TYR A 1 121 ? 4.706 -13.036 -12.475 1.00 50.62 121 TYR A C 1
ATOM 980 O O . TYR A 1 121 ? 3.708 -12.315 -12.493 1.00 50.62 121 TYR A O 1
ATOM 988 N N . GLY A 1 122 ? 5.260 -13.492 -13.603 1.00 59.19 122 GLY A N 1
ATOM 989 C CA . GLY A 1 122 ? 4.616 -13.475 -14.920 1.00 59.19 122 GLY A CA 1
ATOM 990 C C . GLY A 1 122 ? 4.669 -12.156 -15.695 1.00 59.19 122 GLY A C 1
ATOM 991 O O . GLY A 1 122 ? 5.061 -12.182 -16.854 1.00 59.19 122 GLY A O 1
ATOM 992 N N . LYS A 1 123 ? 4.272 -11.016 -15.107 1.00 70.25 123 LYS A N 1
ATOM 993 C CA . LYS A 1 123 ? 4.150 -9.714 -15.804 1.00 70.25 123 LYS A CA 1
ATOM 994 C C . LYS A 1 123 ? 4.704 -8.545 -14.991 1.00 70.25 123 LYS A C 1
ATOM 996 O O . LYS A 1 123 ? 4.514 -8.491 -13.780 1.00 70.25 123 LYS A O 1
ATOM 1001 N N . GLY A 1 124 ? 5.349 -7.594 -15.661 1.00 72.12 124 GLY A N 1
ATOM 1002 C CA . GLY A 1 124 ? 6.061 -6.477 -15.045 1.00 72.12 124 GLY A CA 1
ATOM 1003 C C . GLY A 1 124 ? 6.615 -5.484 -16.061 1.00 72.12 124 GLY A C 1
ATOM 1004 O O . GLY A 1 124 ? 6.478 -5.654 -17.269 1.00 72.12 124 GLY A O 1
ATOM 1005 N N . TRP A 1 125 ? 7.208 -4.414 -15.550 1.00 74.19 125 TRP A N 1
ATOM 1006 C CA . TRP A 1 125 ? 7.887 -3.388 -16.332 1.00 74.19 125 TRP A CA 1
ATOM 1007 C C . TRP A 1 125 ? 9.394 -3.477 -16.091 1.00 74.19 125 TRP A C 1
ATOM 1009 O O . TRP A 1 125 ? 9.830 -3.298 -14.954 1.00 74.19 125 TRP A O 1
ATOM 1019 N N . ILE A 1 126 ? 10.172 -3.770 -17.133 1.00 70.00 126 ILE A N 1
ATOM 1020 C CA . ILE A 1 126 ? 11.638 -3.819 -17.082 1.00 70.00 126 ILE A CA 1
ATOM 1021 C C . ILE A 1 126 ? 12.236 -2.429 -17.312 1.00 70.00 126 ILE A C 1
ATOM 1023 O O . ILE A 1 126 ? 11.819 -1.690 -18.205 1.00 70.00 126 ILE A O 1
ATOM 1027 N N . ASN A 1 127 ? 13.265 -2.101 -16.533 1.00 64.94 127 ASN A N 1
ATOM 1028 C CA . ASN A 1 127 ? 14.218 -1.050 -16.840 1.00 64.94 127 ASN A CA 1
ATOM 1029 C C . ASN A 1 127 ? 15.383 -1.607 -17.656 1.00 64.94 127 ASN A C 1
ATOM 1031 O O . ASN A 1 127 ? 16.381 -2.075 -17.113 1.00 64.94 127 ASN A O 1
ATOM 1035 N N . GLU A 1 128 ? 15.276 -1.527 -18.975 1.00 58.53 128 GLU A N 1
ATOM 1036 C CA . GLU A 1 128 ? 16.308 -2.068 -19.865 1.00 58.53 128 GLU A CA 1
ATOM 1037 C C . GLU A 1 128 ? 17.568 -1.199 -19.932 1.00 58.53 128 GLU A C 1
ATOM 1039 O O . GLU A 1 128 ? 18.590 -1.631 -20.452 1.00 58.53 128 GLU A O 1
ATOM 1044 N N . SER A 1 129 ? 17.524 0.017 -19.376 1.00 57.62 129 SER A N 1
ATOM 1045 C CA . SER A 1 129 ? 18.693 0.902 -19.306 1.00 57.62 129 SER A CA 1
ATOM 1046 C C . SER A 1 129 ? 19.624 0.600 -18.128 1.00 57.62 129 SER A C 1
ATOM 1048 O O . SER A 1 129 ? 20.735 1.128 -18.076 1.00 57.62 129 SER A O 1
ATOM 1050 N N . CYS A 1 130 ? 19.195 -0.253 -17.193 1.00 55.22 130 CYS A N 1
ATOM 1051 C CA . CYS A 1 130 ? 19.936 -0.562 -15.977 1.00 55.22 130 CYS A CA 1
ATOM 1052 C C . CYS A 1 130 ? 20.283 -2.047 -15.929 1.00 55.22 130 CYS A C 1
ATOM 1054 O O . CYS A 1 130 ? 19.417 -2.894 -15.721 1.00 55.22 130 CYS A O 1
ATOM 1056 N N . PHE A 1 131 ? 21.573 -2.341 -16.091 1.00 61.69 131 PHE A N 1
ATOM 1057 C CA . PHE A 1 131 ? 22.125 -3.678 -15.923 1.00 61.69 131 PHE A CA 1
ATOM 1058 C C . PHE A 1 131 ? 23.053 -3.735 -14.719 1.00 61.69 131 PHE A C 1
ATOM 1060 O O . PHE A 1 131 ? 23.997 -2.952 -14.625 1.00 61.69 131 PHE A O 1
ATOM 1067 N N . ASN A 1 132 ? 22.839 -4.721 -13.851 1.00 63.12 132 ASN A N 1
ATOM 1068 C CA . ASN A 1 132 ? 23.760 -5.043 -12.765 1.00 63.12 132 ASN A CA 1
ATOM 1069 C C . ASN A 1 132 ? 24.496 -6.352 -13.066 1.00 63.12 132 ASN A C 1
ATOM 1071 O O . ASN A 1 132 ? 23.866 -7.351 -13.413 1.00 63.12 132 ASN A O 1
ATOM 1075 N N . VAL A 1 133 ? 25.827 -6.341 -12.948 1.00 65.31 133 VAL A N 1
ATOM 1076 C CA . VAL A 1 133 ? 26.690 -7.515 -13.173 1.00 65.31 133 VAL A CA 1
ATOM 1077 C C . VAL A 1 133 ? 26.722 -8.376 -11.912 1.00 65.31 133 VAL A C 1
ATOM 1079 O O . VAL A 1 133 ? 26.980 -7.861 -10.824 1.00 65.31 133 VAL A O 1
ATOM 1082 N N . LEU A 1 134 ? 26.492 -9.685 -12.049 1.00 57.97 134 LEU A N 1
ATOM 1083 C CA . LEU A 1 134 ? 26.600 -10.602 -10.913 1.00 57.97 134 LEU A CA 1
ATOM 1084 C C . LEU A 1 134 ? 28.044 -10.841 -10.488 1.00 57.97 134 LEU A C 1
ATOM 1086 O O . LEU A 1 134 ? 28.928 -11.065 -11.320 1.00 57.97 134 LEU A O 1
ATOM 1090 N N . LYS A 1 135 ? 28.244 -10.950 -9.174 1.00 61.69 135 LYS A N 1
ATOM 1091 C CA . LYS A 1 135 ? 29.430 -11.591 -8.607 1.00 61.69 135 LYS A CA 1
ATOM 1092 C C . LYS A 1 135 ? 29.329 -13.112 -8.786 1.00 61.69 135 LYS A C 1
ATOM 1094 O O . LYS A 1 135 ? 28.238 -13.672 -8.846 1.00 61.69 135 LYS A O 1
ATOM 1099 N N . GLU A 1 136 ? 30.472 -13.789 -8.889 1.00 55.81 136 GLU A N 1
ATOM 1100 C CA . GLU A 1 136 ? 30.585 -15.254 -9.072 1.00 55.81 136 GLU A CA 1
ATOM 1101 C C . GLU A 1 136 ? 29.721 -16.064 -8.088 1.00 55.81 136 GLU A C 1
ATOM 1103 O O . GLU A 1 136 ? 29.034 -17.005 -8.480 1.00 55.81 136 GLU A O 1
ATOM 1108 N N . GLU A 1 137 ? 29.701 -15.642 -6.826 1.00 55.91 137 GLU A N 1
ATOM 1109 C CA . GLU A 1 137 ? 28.968 -16.264 -5.718 1.00 55.91 137 GLU A CA 1
ATOM 1110 C C . GLU A 1 137 ? 27.436 -16.227 -5.863 1.00 55.91 137 GLU A C 1
ATOM 1112 O O . GLU A 1 137 ? 26.741 -17.123 -5.376 1.00 55.91 137 GLU A O 1
ATOM 1117 N N . ASP A 1 138 ? 26.901 -15.246 -6.592 1.00 53.53 138 ASP A N 1
ATOM 1118 C CA . ASP A 1 138 ? 25.458 -15.046 -6.758 1.00 53.53 138 ASP A CA 1
ATOM 1119 C C . ASP A 1 138 ? 24.870 -15.879 -7.905 1.00 53.53 138 ASP A C 1
ATOM 1121 O O . ASP A 1 138 ? 23.672 -16.175 -7.917 1.00 53.53 138 ASP A O 1
ATOM 1125 N N . LYS A 1 139 ? 25.710 -16.329 -8.849 1.00 49.72 139 LYS A N 1
ATOM 1126 C CA . LYS A 1 139 ? 25.283 -17.088 -10.037 1.00 49.72 139 LYS A CA 1
ATOM 1127 C C . LYS A 1 139 ? 24.594 -18.405 -9.658 1.00 49.72 139 LYS A C 1
ATOM 1129 O O . LYS A 1 139 ? 23.596 -18.774 -10.267 1.00 49.72 139 LYS A O 1
ATOM 1134 N N . PHE A 1 140 ? 25.076 -19.100 -8.622 1.00 41.59 140 PHE A N 1
ATOM 1135 C CA . PHE A 1 140 ? 24.607 -20.442 -8.238 1.00 41.59 140 PHE A CA 1
ATOM 1136 C C . PHE A 1 140 ? 23.187 -20.499 -7.651 1.00 41.59 140 PHE A C 1
ATOM 1138 O O . PHE A 1 140 ? 22.538 -21.543 -7.731 1.00 41.59 140 PHE A O 1
ATOM 1145 N N . ARG A 1 141 ? 22.667 -19.404 -7.080 1.00 42.75 141 ARG A N 1
ATOM 1146 C CA . ARG A 1 141 ? 21.348 -19.396 -6.412 1.00 42.75 141 ARG A CA 1
ATOM 1147 C C . ARG A 1 141 ? 20.159 -19.311 -7.377 1.00 42.75 141 ARG A C 1
ATOM 1149 O O . ARG A 1 141 ? 19.034 -19.586 -6.968 1.00 42.75 141 ARG A O 1
ATOM 1156 N N . LEU A 1 142 ? 20.395 -18.962 -8.643 1.00 42.34 142 LEU A N 1
ATOM 1157 C CA . LEU A 1 142 ? 19.356 -18.543 -9.593 1.00 42.34 142 LEU A CA 1
ATOM 1158 C C . LEU A 1 142 ? 18.952 -19.606 -10.637 1.00 42.34 142 LEU A C 1
ATOM 1160 O O . LEU A 1 142 ? 17.966 -19.423 -11.342 1.00 42.34 142 LEU A O 1
ATOM 1164 N N . TYR A 1 143 ? 19.624 -20.762 -10.688 1.00 40.47 143 TYR A N 1
ATOM 1165 C CA . TYR A 1 143 ? 19.458 -21.813 -11.716 1.00 40.47 143 TYR A CA 1
ATOM 1166 C C . TYR A 1 143 ? 18.152 -22.643 -11.680 1.00 40.47 143 TYR A C 1
ATOM 1168 O O . TYR A 1 143 ? 18.098 -23.749 -12.219 1.00 40.47 143 TYR A O 1
ATOM 1176 N N . ARG A 1 144 ? 17.063 -22.167 -11.068 1.00 35.59 144 ARG A N 1
ATOM 1177 C CA . ARG A 1 144 ? 15.772 -22.881 -11.083 1.00 35.59 144 ARG A CA 1
ATOM 1178 C C . ARG A 1 144 ? 14.635 -21.974 -11.555 1.00 35.59 144 ARG A C 1
ATOM 1180 O O . ARG A 1 144 ? 13.995 -21.346 -10.718 1.00 35.59 144 ARG A O 1
ATOM 1187 N N . LYS A 1 145 ? 14.311 -22.096 -12.855 1.00 35.56 145 LYS A N 1
ATOM 1188 C CA . LYS A 1 145 ? 12.963 -22.078 -13.483 1.00 35.56 145 LYS A CA 1
ATOM 1189 C C . LYS A 1 145 ? 12.675 -20.962 -14.527 1.00 35.56 145 LYS A C 1
ATOM 1191 O O . LYS A 1 145 ? 12.475 -19.817 -14.156 1.00 35.56 145 LYS A O 1
ATOM 1196 N N . VAL A 1 146 ? 12.405 -21.449 -15.753 1.00 35.47 146 VAL A N 1
ATOM 1197 C CA . VAL A 1 146 ? 11.477 -21.002 -16.839 1.00 35.47 146 VAL A CA 1
ATOM 1198 C C . VAL A 1 146 ? 11.963 -19.970 -17.896 1.00 35.47 146 VAL A C 1
ATOM 1200 O O . VAL A 1 146 ? 12.518 -18.949 -17.510 1.00 35.47 146 VAL A O 1
ATOM 1203 N N . PRO A 1 147 ? 11.702 -20.209 -19.212 1.00 40.84 147 PRO A N 1
ATOM 1204 C CA . PRO A 1 147 ? 11.986 -19.296 -20.340 1.00 40.84 147 PRO A CA 1
ATOM 1205 C C . PRO A 1 147 ? 10.790 -18.389 -20.689 1.00 40.84 147 PRO A C 1
ATOM 1207 O O . PRO A 1 147 ? 9.673 -18.778 -20.360 1.00 40.84 147 PRO A O 1
ATOM 1210 N N . LEU A 1 148 ? 10.990 -17.252 -21.392 1.00 33.38 148 LEU A N 1
ATOM 1211 C CA . LEU A 1 148 ? 9.959 -16.526 -22.179 1.00 33.38 148 LEU A CA 1
ATOM 1212 C C . LEU A 1 148 ? 10.542 -15.336 -23.016 1.00 33.38 148 LEU A C 1
ATOM 1214 O O . LEU A 1 148 ? 11.093 -14.404 -22.441 1.00 33.38 148 LEU A O 1
ATOM 1218 N N . PHE A 1 149 ? 10.272 -15.353 -24.340 1.00 34.78 149 PHE A N 1
ATOM 1219 C CA . PHE A 1 149 ? 10.267 -14.291 -25.394 1.00 34.78 149 PHE A CA 1
ATOM 1220 C C . PHE A 1 149 ? 11.287 -14.284 -26.555 1.00 34.78 149 PHE A C 1
ATOM 1222 O O . PHE A 1 149 ? 12.434 -14.690 -26.437 1.00 34.78 149 PHE A O 1
ATOM 1229 N N . SER A 1 150 ? 10.750 -13.840 -27.707 1.00 38.81 150 SER A N 1
ATOM 1230 C CA . SER A 1 150 ? 11.249 -13.890 -29.095 1.00 38.81 150 SER A CA 1
ATOM 1231 C C . SER A 1 150 ? 12.016 -12.615 -29.503 1.00 38.81 150 SER A C 1
ATOM 1233 O O . SER A 1 150 ? 11.663 -11.547 -29.004 1.00 38.81 150 SER A O 1
ATOM 1235 N N . PRO A 1 151 ? 12.982 -12.679 -30.447 1.00 37.12 151 PRO A N 1
ATOM 1236 C CA . PRO A 1 151 ? 14.058 -11.682 -30.592 1.00 37.12 151 PRO A CA 1
ATOM 1237 C C . PRO A 1 151 ? 13.750 -10.401 -31.397 1.00 37.12 151 PRO A C 1
ATOM 1239 O O . PRO A 1 151 ? 14.625 -9.546 -31.504 1.00 37.12 151 PRO A O 1
ATOM 1242 N N . ASP A 1 152 ? 12.552 -10.229 -31.965 1.00 38.97 152 ASP A N 1
ATOM 1243 C CA . ASP A 1 152 ? 12.399 -9.384 -33.167 1.00 38.97 152 ASP A CA 1
ATOM 1244 C C . ASP A 1 152 ? 11.609 -8.070 -32.979 1.00 38.97 152 ASP A C 1
ATOM 1246 O O . ASP A 1 152 ? 10.880 -7.644 -33.873 1.00 38.97 152 ASP A O 1
ATOM 1250 N N . ALA A 1 153 ? 11.752 -7.380 -31.845 1.00 39.56 153 ALA A N 1
ATOM 1251 C CA . ALA A 1 153 ? 11.237 -6.012 -31.694 1.00 39.56 153 ALA A CA 1
ATOM 1252 C C . ALA A 1 153 ? 12.369 -5.035 -31.347 1.00 39.56 153 ALA A C 1
ATOM 1254 O O . ALA A 1 153 ? 13.063 -5.209 -30.347 1.00 39.56 153 ALA A O 1
ATOM 1255 N N . SER A 1 154 ? 12.557 -3.991 -32.163 1.00 42.41 154 SER A N 1
ATOM 1256 C CA . SER A 1 154 ? 13.522 -2.916 -31.907 1.00 42.41 154 SER A CA 1
ATOM 1257 C C . SER A 1 154 ? 13.113 -2.119 -30.658 1.00 42.41 154 SER A C 1
ATOM 1259 O O . SER A 1 154 ? 12.137 -1.367 -30.635 1.00 42.41 154 SER A O 1
ATOM 1261 N N . TYR A 1 155 ? 13.894 -2.288 -29.591 1.00 41.44 155 TYR A N 1
ATOM 1262 C CA . TYR A 1 155 ? 13.651 -1.745 -28.250 1.00 41.44 155 TYR A CA 1
ATOM 1263 C C . TYR A 1 155 ? 13.580 -0.206 -28.171 1.00 41.44 155 TYR A C 1
ATOM 1265 O O . TYR A 1 155 ? 12.944 0.346 -27.271 1.00 41.44 155 TYR A O 1
ATOM 1273 N N . GLU A 1 156 ? 14.165 0.512 -29.131 1.00 38.75 156 GLU A N 1
ATOM 1274 C CA . GLU A 1 156 ? 14.159 1.982 -29.158 1.00 38.75 156 GLU A CA 1
ATOM 1275 C C . GLU A 1 156 ? 12.847 2.596 -29.678 1.00 38.75 156 GLU A C 1
ATOM 1277 O O . GLU A 1 156 ? 12.480 3.693 -29.248 1.00 38.75 156 GLU A O 1
ATOM 1282 N N . GLU A 1 157 ? 12.089 1.903 -30.537 1.00 42.25 157 GLU A N 1
ATOM 1283 C CA . GLU A 1 157 ? 10.858 2.458 -31.128 1.00 42.25 157 GLU A CA 1
ATOM 1284 C C . GLU A 1 157 ? 9.636 2.353 -30.203 1.00 42.25 157 GLU A C 1
ATOM 1286 O O . GLU A 1 157 ? 8.730 3.188 -30.272 1.00 42.25 157 GLU A O 1
ATOM 1291 N N . LEU A 1 158 ? 9.613 1.382 -29.284 1.00 42.34 158 LEU A N 1
ATOM 1292 C CA . LEU A 1 158 ? 8.438 1.104 -28.451 1.00 42.34 158 LEU A CA 1
ATOM 1293 C C . LEU A 1 158 ? 8.340 1.967 -27.182 1.00 42.34 158 LEU A C 1
ATOM 1295 O O . LEU A 1 158 ? 7.229 2.256 -26.726 1.00 42.34 158 LEU A O 1
ATOM 1299 N N . PHE A 1 159 ? 9.461 2.393 -26.584 1.00 49.00 159 PHE A N 1
ATOM 1300 C CA . PHE A 1 159 ? 9.436 2.698 -25.144 1.00 49.00 159 PHE A CA 1
ATOM 1301 C C . PHE A 1 159 ? 9.788 4.122 -24.701 1.00 49.00 159 PHE A C 1
ATOM 1303 O O . PHE A 1 159 ? 9.486 4.445 -23.548 1.00 49.00 159 PHE A O 1
ATOM 1310 N N . ARG A 1 160 ? 10.323 4.998 -25.574 1.00 44.09 160 ARG A N 1
ATOM 1311 C CA . ARG A 1 160 ? 10.590 6.437 -25.286 1.00 44.09 160 ARG A CA 1
ATOM 1312 C C . ARG A 1 160 ? 11.049 6.677 -23.829 1.00 44.09 160 ARG A C 1
ATOM 1314 O O . ARG A 1 160 ? 10.370 7.367 -23.058 1.00 44.09 160 ARG A O 1
ATOM 1321 N N . LEU A 1 161 ? 12.133 6.014 -23.425 1.00 45.22 161 LEU A N 1
ATOM 1322 C CA . LEU A 1 161 ? 12.504 5.829 -22.017 1.00 45.22 161 LEU A CA 1
ATOM 1323 C C . LEU A 1 161 ? 12.904 7.149 -21.322 1.00 45.22 161 LEU A C 1
ATOM 1325 O O . LEU A 1 161 ? 13.541 8.020 -21.911 1.00 45.22 161 LEU A O 1
ATOM 1329 N N . LYS A 1 162 ? 12.532 7.294 -20.041 1.00 45.84 162 LYS A N 1
ATOM 1330 C CA . LYS A 1 162 ? 12.993 8.355 -19.120 1.00 45.84 162 LYS A CA 1
ATOM 1331 C C . LYS A 1 162 ? 13.696 7.718 -17.914 1.00 45.84 162 LYS A C 1
ATOM 1333 O O . LYS A 1 162 ? 13.434 6.560 -17.610 1.00 45.84 162 LYS A O 1
ATOM 1338 N N . SER A 1 163 ? 14.554 8.505 -17.254 1.00 51.09 163 SER A N 1
ATOM 1339 C CA . SER A 1 163 ? 15.391 8.154 -16.090 1.00 51.09 163 SER A CA 1
ATOM 1340 C C . SER A 1 163 ? 14.675 7.376 -14.974 1.00 51.09 163 SER A C 1
ATOM 1342 O O . SER A 1 163 ? 13.453 7.421 -14.871 1.00 51.09 163 SER A O 1
ATOM 1344 N N . TRP A 1 164 ? 15.460 6.728 -14.100 1.00 56.53 164 TRP A N 1
ATOM 1345 C CA . TRP A 1 164 ? 15.066 5.975 -12.890 1.00 56.53 164 TRP A CA 1
ATOM 1346 C C . TRP A 1 164 ? 13.838 6.517 -12.126 1.00 56.53 164 TRP A C 1
ATOM 1348 O O . TRP A 1 164 ? 12.965 5.759 -11.703 1.00 56.53 164 TRP A O 1
ATOM 1358 N N . ASP A 1 165 ? 13.691 7.837 -12.011 1.00 61.28 165 ASP A N 1
ATOM 1359 C CA . ASP A 1 165 ? 12.537 8.455 -11.344 1.00 61.28 165 ASP A CA 1
ATOM 1360 C C . ASP A 1 165 ? 11.188 8.103 -11.986 1.00 61.28 165 ASP A C 1
ATOM 1362 O O . ASP A 1 165 ? 10.149 8.180 -11.330 1.00 61.28 165 ASP A O 1
ATOM 1366 N N . ALA A 1 166 ? 11.183 7.735 -13.270 1.00 64.69 166 ALA A N 1
ATOM 1367 C CA . ALA A 1 166 ? 9.977 7.462 -14.029 1.00 64.69 166 ALA A CA 1
ATOM 1368 C C . ALA A 1 166 ? 9.270 6.161 -13.622 1.00 64.69 166 ALA A C 1
ATOM 1370 O O . ALA A 1 166 ? 8.054 6.073 -13.797 1.00 64.69 166 ALA A O 1
ATOM 1371 N N . TYR A 1 167 ? 9.999 5.191 -13.064 1.00 68.88 167 TYR A N 1
ATOM 1372 C CA . TYR A 1 167 ? 9.481 3.870 -12.681 1.00 68.88 167 TYR A CA 1
ATOM 1373 C C . TYR A 1 167 ? 8.552 3.947 -11.476 1.00 68.88 167 TYR A C 1
ATOM 1375 O O . TYR A 1 167 ? 7.523 3.284 -11.421 1.00 68.88 167 TYR A O 1
ATOM 1383 N N . LEU A 1 168 ? 8.896 4.820 -10.535 1.00 77.50 168 LEU A N 1
ATOM 1384 C CA . LEU A 1 168 ? 8.142 5.013 -9.305 1.00 77.50 168 LEU A CA 1
ATOM 1385 C C . LEU A 1 168 ? 7.127 6.165 -9.429 1.00 77.50 168 LEU A C 1
ATOM 1387 O O . LEU A 1 168 ? 6.515 6.561 -8.434 1.00 77.50 168 LEU A O 1
ATOM 1391 N N . ASN A 1 169 ? 6.951 6.735 -10.633 1.00 85.88 169 ASN A N 1
ATOM 1392 C CA . ASN A 1 169 ? 5.925 7.742 -10.909 1.00 85.88 169 ASN A CA 1
ATOM 1393 C C . ASN A 1 169 ? 4.547 7.227 -10.516 1.00 85.88 169 ASN A C 1
ATOM 1395 O O . ASN A 1 169 ? 4.203 6.077 -10.774 1.00 85.88 169 ASN A O 1
ATOM 1399 N N . GLY A 1 170 ? 3.749 8.091 -9.900 1.00 87.94 170 GLY A N 1
ATOM 1400 C CA . GLY A 1 170 ? 2.413 7.727 -9.452 1.00 87.94 170 GLY A CA 1
ATOM 1401 C C . GLY A 1 170 ? 2.400 6.643 -8.379 1.00 87.94 170 GLY A C 1
ATOM 1402 O O . GLY A 1 170 ? 1.343 6.069 -8.152 1.00 87.94 170 GLY A O 1
ATOM 1403 N N . CYS A 1 171 ? 3.533 6.354 -7.731 1.00 88.69 171 CYS A N 1
ATOM 1404 C CA . CYS A 1 171 ? 3.640 5.333 -6.697 1.00 88.69 171 CYS A CA 1
ATOM 1405 C C . CYS A 1 171 ? 4.019 5.942 -5.342 1.00 88.69 171 CYS A C 1
ATOM 1407 O O . CYS A 1 171 ? 4.794 6.902 -5.268 1.00 88.69 171 CYS A O 1
ATOM 1409 N N . LEU A 1 172 ? 3.508 5.345 -4.269 1.00 88.12 172 LEU A N 1
ATOM 1410 C CA . LEU A 1 172 ? 3.886 5.623 -2.887 1.00 88.12 172 LEU A CA 1
ATOM 1411 C C . LEU A 1 172 ? 4.743 4.475 -2.353 1.00 88.12 172 LEU A C 1
ATOM 1413 O O . LEU A 1 172 ? 4.310 3.328 -2.386 1.00 88.12 172 LEU A O 1
ATOM 1417 N N . ASP A 1 173 ? 5.932 4.783 -1.843 1.00 85.81 173 ASP A N 1
ATOM 1418 C CA . ASP A 1 173 ? 6.818 3.797 -1.222 1.00 85.81 173 ASP A CA 1
ATOM 1419 C C . ASP A 1 173 ? 6.233 3.303 0.112 1.00 85.81 173 ASP A C 1
ATOM 1421 O O . ASP A 1 173 ? 6.036 4.077 1.053 1.00 85.81 173 ASP A O 1
ATOM 1425 N N . LEU A 1 174 ? 5.976 1.999 0.189 1.00 84.06 174 LEU A N 1
ATOM 1426 C CA . LEU A 1 174 ? 5.520 1.301 1.383 1.00 84.06 174 LEU A CA 1
ATOM 1427 C C . LEU A 1 174 ? 6.677 0.639 2.145 1.00 84.06 174 LEU A C 1
ATOM 1429 O O . LEU A 1 174 ? 6.442 0.078 3.198 1.00 84.06 174 LEU A O 1
ATOM 1433 N N . GLY A 1 175 ? 7.925 0.723 1.695 1.00 79.62 175 GLY A N 1
ATOM 1434 C CA . GLY A 1 175 ? 9.079 0.050 2.291 1.00 79.62 175 GLY A CA 1
ATOM 1435 C C . GLY A 1 175 ? 9.211 -1.413 1.860 1.00 79.62 175 GLY A C 1
ATOM 1436 O O . GLY A 1 175 ? 8.283 -1.989 1.295 1.00 79.62 175 GLY A O 1
ATOM 1437 N N . ASP A 1 176 ? 10.386 -1.998 2.125 1.00 79.25 176 ASP A N 1
ATOM 1438 C CA . ASP A 1 176 ? 10.742 -3.373 1.722 1.00 79.25 176 ASP A CA 1
ATOM 1439 C C . ASP A 1 176 ? 10.419 -3.631 0.244 1.00 79.25 176 ASP A C 1
ATOM 1441 O O . ASP A 1 176 ? 9.660 -4.540 -0.106 1.00 79.25 176 ASP A O 1
ATOM 1445 N N . ASP A 1 177 ? 10.906 -2.706 -0.587 1.00 79.12 177 ASP A N 1
ATOM 1446 C CA . ASP A 1 177 ? 10.741 -2.648 -2.037 1.00 79.12 177 ASP A CA 1
ATOM 1447 C C . ASP A 1 177 ? 9.291 -2.675 -2.537 1.00 79.12 177 ASP A C 1
ATOM 1449 O O . ASP A 1 177 ? 9.073 -2.885 -3.727 1.00 79.12 177 ASP A O 1
ATOM 1453 N N . LYS A 1 178 ? 8.290 -2.442 -1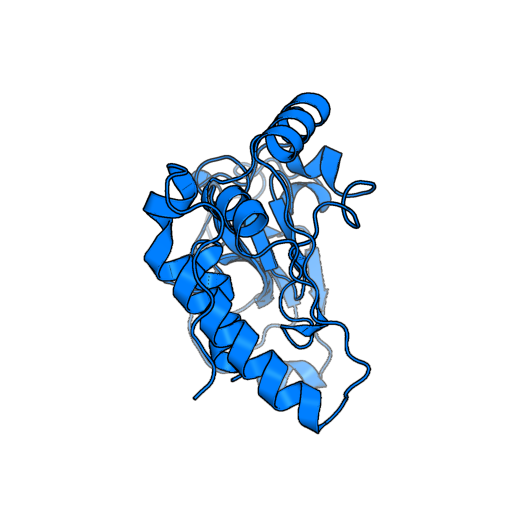.675 1.00 86.44 178 LYS A N 1
ATOM 1454 C CA . LYS A 1 178 ? 6.870 -2.397 -2.048 1.00 86.44 178 LYS A CA 1
ATOM 1455 C C . LYS A 1 178 ? 6.387 -0.974 -2.261 1.00 86.44 178 LYS A C 1
ATOM 1457 O O . LYS A 1 178 ? 6.733 -0.054 -1.529 1.00 86.44 178 LYS A O 1
ATOM 1462 N N . TYR A 1 179 ? 5.497 -0.818 -3.227 1.00 89.31 179 TYR A N 1
ATOM 1463 C CA . TYR A 1 179 ? 4.980 0.457 -3.679 1.00 89.31 179 TYR A CA 1
ATOM 1464 C C . TYR A 1 179 ? 3.484 0.345 -3.969 1.00 89.31 179 TYR A C 1
ATOM 1466 O O . TYR A 1 179 ? 3.044 -0.570 -4.661 1.00 89.31 179 TYR A O 1
ATOM 1474 N N . LEU A 1 180 ? 2.698 1.288 -3.457 1.00 92.00 180 LEU A N 1
ATOM 1475 C CA . LEU A 1 180 ? 1.281 1.431 -3.776 1.00 92.00 180 LEU A CA 1
ATOM 1476 C C . LEU A 1 180 ? 1.122 2.281 -5.033 1.00 92.00 180 LEU A C 1
ATOM 1478 O O . LEU A 1 180 ? 1.592 3.419 -5.064 1.00 92.00 180 LEU A O 1
ATOM 1482 N N . ILE A 1 181 ? 0.406 1.779 -6.034 1.00 91.81 181 ILE A N 1
ATOM 1483 C CA . ILE A 1 181 ? 0.069 2.564 -7.224 1.00 91.81 181 ILE A CA 1
ATOM 1484 C C . ILE A 1 181 ? -1.084 3.523 -6.899 1.00 91.81 181 ILE A C 1
ATOM 1486 O O . ILE A 1 181 ? -2.145 3.113 -6.434 1.00 91.81 181 ILE A O 1
ATOM 1490 N N . LEU A 1 182 ? -0.907 4.816 -7.158 1.00 91.38 182 LEU A N 1
ATOM 1491 C CA . LEU A 1 182 ? -1.854 5.871 -6.772 1.00 91.38 182 LEU A CA 1
ATOM 1492 C C . LEU A 1 182 ? -2.782 6.305 -7.910 1.00 91.38 182 LEU A C 1
ATOM 1494 O O . LEU A 1 182 ? -3.864 6.833 -7.656 1.00 91.38 182 LEU A O 1
ATOM 1498 N N . ASN A 1 183 ? -2.372 6.116 -9.164 1.00 88.81 183 ASN A N 1
ATOM 1499 C CA . ASN A 1 183 ? -3.122 6.555 -10.340 1.00 88.81 183 ASN A CA 1
ATOM 1500 C C . ASN A 1 183 ? -2.896 5.622 -11.547 1.00 88.81 183 ASN A C 1
ATOM 1502 O O . ASN A 1 183 ? -2.022 4.763 -11.511 1.00 88.81 183 ASN A O 1
ATOM 1506 N N . GLY A 1 184 ? -3.693 5.786 -12.607 1.00 88.06 184 GLY A N 1
ATOM 1507 C CA . GLY A 1 184 ? -3.605 4.962 -13.820 1.00 88.06 184 GLY A CA 1
ATOM 1508 C C . GLY A 1 184 ? -4.271 3.586 -13.695 1.00 88.06 184 GLY A C 1
ATOM 1509 O O . GLY A 1 184 ? -5.090 3.363 -12.805 1.00 88.06 184 GLY A O 1
ATOM 1510 N N . ASP A 1 185 ? -3.913 2.679 -14.606 1.00 88.00 185 ASP A N 1
ATOM 1511 C CA . ASP A 1 185 ? -4.610 1.400 -14.841 1.00 88.00 185 ASP A CA 1
ATOM 1512 C C . ASP A 1 185 ? -4.523 0.418 -13.663 1.00 88.00 185 ASP A C 1
ATOM 1514 O O . ASP A 1 185 ? -5.331 -0.500 -13.559 1.00 88.00 185 ASP A O 1
ATOM 1518 N N . PHE A 1 186 ? -3.539 0.606 -12.782 1.00 90.88 186 PHE A N 1
ATOM 1519 C CA . PHE A 1 186 ? -3.232 -0.292 -11.665 1.00 90.88 186 PHE A CA 1
ATOM 1520 C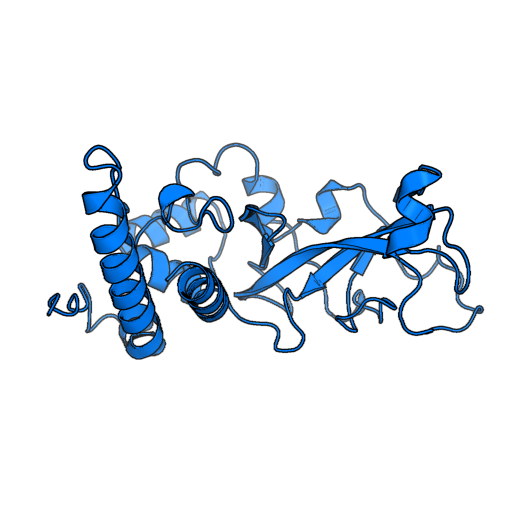 C . PHE A 1 186 ? -3.472 0.357 -10.299 1.00 90.88 186 PHE A C 1
ATOM 1522 O O . PHE A 1 186 ? -2.945 -0.102 -9.288 1.00 90.88 186 PHE A O 1
ATOM 1529 N N . LYS A 1 187 ? -4.227 1.465 -10.259 1.00 92.69 187 LYS A N 1
ATOM 1530 C CA . LYS A 1 187 ? -4.499 2.228 -9.034 1.00 92.69 187 LYS A CA 1
ATOM 1531 C C . LYS A 1 187 ? -5.002 1.318 -7.905 1.00 92.69 187 LYS A C 1
ATOM 1533 O O . LYS A 1 187 ? -5.998 0.618 -8.047 1.00 92.69 187 LYS A O 1
ATOM 1538 N N . GLY A 1 188 ? -4.355 1.421 -6.747 1.00 91.75 188 GLY A N 1
ATOM 1539 C CA . GLY A 1 188 ? -4.684 0.675 -5.535 1.00 91.75 188 GLY A CA 1
ATOM 1540 C C . GLY A 1 188 ? -3.936 -0.648 -5.379 1.00 91.75 188 GLY A C 1
ATOM 1541 O O . GLY A 1 188 ? -3.929 -1.186 -4.273 1.00 91.75 188 GLY A O 1
ATOM 1542 N N . GLU A 1 189 ? -3.279 -1.145 -6.429 1.00 94.06 189 GLU A N 1
ATOM 1543 C CA . GLU A 1 189 ? -2.457 -2.353 -6.359 1.00 94.06 189 GLU A CA 1
ATOM 1544 C C . GLU A 1 189 ? -1.120 -2.094 -5.661 1.00 94.06 189 GLU A C 1
ATOM 1546 O O . GLU A 1 189 ? -0.569 -0.990 -5.711 1.00 94.06 189 GLU A O 1
ATOM 1551 N N . VAL A 1 190 ? -0.566 -3.146 -5.058 1.00 90.94 190 VAL A N 1
ATOM 1552 C CA . VAL A 1 190 ? 0.777 -3.125 -4.478 1.00 90.94 190 VAL A CA 1
ATOM 1553 C C . VAL A 1 190 ? 1.749 -3.881 -5.374 1.00 90.94 190 VAL A C 1
ATOM 1555 O O . VAL A 1 190 ? 1.548 -5.039 -5.750 1.00 90.94 190 VAL A O 1
ATOM 1558 N N . TRP A 1 191 ? 2.820 -3.191 -5.729 1.00 90.50 191 TRP A N 1
ATOM 1559 C CA . TRP A 1 191 ? 3.863 -3.650 -6.631 1.00 90.50 191 TRP A CA 1
ATOM 1560 C C . TRP A 1 191 ? 5.195 -3.666 -5.898 1.00 90.50 191 TRP A C 1
ATOM 1562 O O . TRP A 1 191 ? 5.356 -2.992 -4.887 1.00 90.50 191 TRP A O 1
ATOM 1572 N N . LYS A 1 192 ? 6.144 -4.455 -6.383 1.00 86.19 192 LYS A N 1
ATOM 1573 C CA . LYS A 1 192 ? 7.502 -4.517 -5.873 1.00 86.19 192 LYS A CA 1
ATOM 1574 C C . LYS A 1 192 ? 8.514 -4.159 -6.937 1.00 86.19 192 LYS A C 1
ATOM 1576 O O . LYS A 1 192 ? 8.374 -4.538 -8.103 1.00 86.19 192 LYS A O 1
ATOM 1581 N N . TYR A 1 193 ? 9.552 -3.482 -6.489 1.00 80.94 193 TYR A N 1
ATOM 1582 C CA . TYR A 1 193 ? 10.803 -3.380 -7.206 1.00 80.94 193 TYR A CA 1
ATOM 1583 C C . TYR A 1 193 ? 11.606 -4.681 -7.047 1.00 80.94 193 TYR A C 1
ATOM 1585 O O . TYR A 1 193 ? 11.512 -5.369 -6.030 1.00 80.94 193 TYR A O 1
ATOM 1593 N N . GLY A 1 194 ? 12.354 -5.056 -8.075 1.00 75.12 194 GLY A N 1
ATOM 1594 C CA . GLY A 1 194 ? 13.171 -6.258 -8.088 1.00 75.12 194 GLY A CA 1
ATOM 1595 C C . GLY A 1 194 ? 14.112 -6.291 -9.283 1.00 75.12 194 GLY A C 1
ATOM 1596 O O . GLY A 1 194 ? 14.282 -5.301 -9.990 1.00 75.12 194 GLY A O 1
ATOM 1597 N N . PHE A 1 195 ? 14.721 -7.451 -9.509 1.00 70.94 195 PHE A N 1
ATOM 1598 C CA . PHE A 1 195 ? 15.639 -7.679 -10.619 1.00 70.94 195 PHE A CA 1
ATOM 1599 C C . PHE A 1 195 ? 15.226 -8.933 -11.393 1.00 70.94 195 PHE A C 1
ATOM 1601 O O . PHE A 1 195 ? 14.822 -9.937 -10.804 1.00 70.94 195 PHE A O 1
ATOM 1608 N N . GLU A 1 196 ? 15.333 -8.874 -12.714 1.00 68.31 196 GLU A N 1
ATOM 1609 C CA . GLU A 1 196 ? 15.124 -9.971 -13.649 1.00 68.31 196 GLU A CA 1
ATOM 1610 C C . GLU A 1 196 ? 16.463 -10.373 -14.294 1.00 68.31 196 GLU A C 1
ATOM 1612 O O . GLU A 1 196 ? 17.198 -9.500 -14.752 1.00 68.31 196 GLU A O 1
ATOM 1617 N N . PRO A 1 197 ? 16.810 -11.668 -14.341 1.00 62.00 197 PRO A N 1
ATOM 1618 C CA . PRO A 1 197 ? 18.015 -12.144 -15.022 1.00 62.00 197 PRO A CA 1
ATOM 1619 C C . PRO A 1 197 ? 17.960 -11.940 -16.544 1.00 62.00 197 PRO A C 1
ATOM 1621 O O . PRO A 1 197 ? 16.937 -12.188 -17.173 1.00 62.00 197 PRO A O 1
ATOM 1624 N N . GLU A 1 198 ? 19.092 -11.581 -17.155 1.00 60.44 198 GLU A N 1
ATOM 1625 C CA . GLU A 1 198 ? 19.278 -11.602 -18.611 1.00 60.44 198 GLU A CA 1
ATOM 1626 C C . GLU A 1 198 ? 19.984 -12.899 -19.052 1.00 60.44 198 GLU A C 1
ATOM 1628 O O . GLU A 1 198 ? 21.130 -13.148 -18.672 1.00 60.44 198 GLU A O 1
ATOM 1633 N N . GLY A 1 199 ? 19.318 -13.700 -19.894 1.00 50.66 199 GLY A N 1
ATOM 1634 C CA . GLY A 1 199 ? 19.846 -14.944 -20.476 1.00 50.66 199 GLY A CA 1
ATOM 1635 C C . GLY A 1 199 ? 19.329 -16.226 -19.805 1.00 50.66 199 GLY A C 1
ATOM 1636 O O . GLY A 1 199 ? 19.142 -16.283 -18.594 1.00 50.66 199 GLY A O 1
ATOM 1637 N N . GLU A 1 200 ? 19.105 -17.275 -20.606 1.00 49.28 200 GLU A N 1
ATOM 1638 C CA . GLU A 1 200 ? 18.365 -18.484 -20.193 1.00 49.28 200 GLU A CA 1
ATOM 1639 C C . GLU A 1 200 ? 19.145 -19.458 -19.292 1.00 49.28 200 GLU A C 1
ATOM 1641 O O . GLU A 1 200 ? 18.539 -20.163 -18.487 1.00 49.28 200 GLU A O 1
ATOM 1646 N N . TYR A 1 201 ? 20.476 -19.522 -19.414 1.00 43.88 201 TYR A N 1
ATOM 1647 C CA . TYR A 1 201 ? 21.251 -20.650 -18.871 1.00 43.88 201 TYR A CA 1
ATOM 1648 C C . TYR A 1 201 ? 22.424 -20.284 -17.962 1.00 43.88 201 TYR A C 1
ATOM 1650 O O . TYR A 1 201 ? 23.014 -21.199 -17.403 1.00 43.88 201 TYR A O 1
ATOM 1658 N N . ALA A 1 202 ? 22.758 -18.998 -17.796 1.00 51.69 202 ALA A N 1
ATOM 1659 C CA . ALA A 1 202 ? 23.759 -18.488 -16.845 1.00 51.69 202 ALA A CA 1
ATOM 1660 C C . ALA A 1 202 ? 23.753 -16.946 -16.865 1.00 51.69 202 ALA A C 1
ATOM 1662 O O . ALA A 1 202 ? 24.625 -16.334 -17.492 1.00 51.69 202 ALA A O 1
ATOM 1663 N N . PRO A 1 203 ? 22.756 -16.290 -16.246 1.00 60.00 203 PRO A N 1
ATOM 1664 C CA . PRO A 1 203 ? 22.646 -14.841 -16.318 1.00 60.00 203 PRO A CA 1
ATOM 1665 C C . PRO A 1 203 ? 23.866 -14.186 -15.671 1.00 60.00 203 PRO A C 1
ATOM 1667 O O . PRO A 1 203 ? 24.124 -14.351 -14.482 1.00 60.00 203 PRO A O 1
ATOM 1670 N N . THR A 1 204 ? 24.642 -13.445 -16.460 1.00 62.59 204 THR A N 1
ATOM 1671 C CA . THR A 1 204 ? 25.769 -12.630 -15.966 1.00 62.59 204 THR A CA 1
ATOM 1672 C C . THR A 1 204 ? 25.336 -11.206 -15.628 1.00 62.59 204 THR A C 1
ATOM 1674 O O . THR A 1 204 ? 26.096 -10.457 -15.010 1.00 62.59 204 THR A O 1
ATOM 1677 N N . LYS A 1 205 ? 24.104 -10.850 -16.009 1.00 67.31 205 LYS A N 1
ATOM 1678 C CA . LYS A 1 205 ? 23.500 -9.535 -15.838 1.00 67.31 205 LYS A CA 1
ATOM 1679 C C . LYS A 1 205 ? 22.038 -9.654 -15.431 1.00 67.31 205 LYS A C 1
ATOM 1681 O O . LYS A 1 205 ? 21.383 -10.650 -15.735 1.00 67.31 205 LYS A O 1
ATOM 1686 N N . TYR A 1 206 ? 21.547 -8.622 -14.759 1.00 67.12 206 TYR A N 1
ATOM 1687 C CA . TYR A 1 206 ? 20.147 -8.476 -14.376 1.00 67.12 206 TYR A CA 1
ATOM 1688 C C . TYR A 1 206 ? 19.648 -7.113 -14.801 1.00 67.12 206 TYR A C 1
ATOM 1690 O O . TYR A 1 206 ? 20.379 -6.133 -14.664 1.00 67.12 206 TYR A O 1
ATOM 1698 N N . ARG A 1 207 ? 18.400 -7.063 -15.251 1.00 68.50 207 ARG A N 1
ATOM 1699 C CA . ARG A 1 207 ? 17.644 -5.840 -15.484 1.00 68.50 207 ARG A CA 1
ATOM 1700 C C . ARG A 1 207 ? 16.769 -5.568 -14.281 1.00 68.50 207 ARG A C 1
ATOM 1702 O O . ARG A 1 207 ? 16.324 -6.486 -13.601 1.00 68.50 207 ARG A O 1
ATOM 1709 N N . GLU A 1 208 ? 16.510 -4.314 -13.991 1.00 72.56 208 GLU A N 1
ATOM 1710 C CA . GLU A 1 208 ? 15.599 -3.974 -12.901 1.00 72.56 208 GLU A CA 1
ATOM 1711 C C . GLU A 1 208 ? 14.167 -4.179 -13.380 1.00 72.56 208 GLU A C 1
ATOM 1713 O O . GLU A 1 208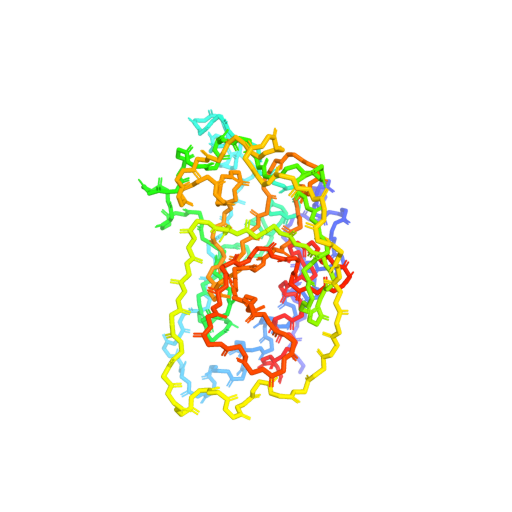 ? 13.857 -3.928 -14.542 1.00 72.56 208 GLU A O 1
ATOM 1718 N N . CYS A 1 209 ? 13.281 -4.641 -12.510 1.00 75.44 209 CYS A N 1
ATOM 1719 C CA . CYS A 1 209 ? 11.892 -4.875 -12.860 1.00 75.44 209 CYS A CA 1
ATOM 1720 C C . CYS A 1 209 ? 10.950 -4.377 -11.768 1.00 75.44 209 CYS A C 1
ATOM 1722 O O . CYS A 1 209 ? 11.251 -4.387 -10.576 1.00 75.44 209 CYS A O 1
ATOM 1724 N N . PHE A 1 210 ? 9.772 -3.944 -12.194 1.00 82.69 210 PHE A N 1
ATOM 1725 C CA . PHE A 1 210 ? 8.688 -3.535 -11.320 1.00 82.69 210 PHE A CA 1
ATOM 1726 C C . PHE A 1 210 ? 7.477 -4.421 -11.601 1.00 82.69 210 PHE A C 1
ATOM 1728 O O . PHE A 1 210 ? 6.951 -4.431 -12.714 1.00 82.69 210 PHE A O 1
ATOM 1735 N N . THR A 1 211 ? 7.069 -5.222 -10.618 1.00 82.00 211 THR A N 1
ATOM 1736 C CA . THR A 1 211 ? 6.080 -6.306 -10.781 1.00 82.00 211 THR A CA 1
ATOM 1737 C C . THR A 1 211 ? 5.020 -6.252 -9.689 1.00 82.00 211 THR A C 1
ATOM 1739 O O . THR A 1 211 ? 5.306 -5.754 -8.605 1.00 82.00 211 THR A O 1
ATOM 1742 N N . PRO A 1 212 ? 3.812 -6.799 -9.886 1.00 85.69 212 PRO A N 1
ATOM 1743 C CA . PRO A 1 212 ? 2.890 -7.022 -8.778 1.00 85.69 212 PRO A CA 1
ATOM 1744 C C . PRO A 1 212 ? 3.540 -7.878 -7.680 1.00 85.69 212 PRO A C 1
ATOM 1746 O O . PRO A 1 212 ? 4.308 -8.801 -7.965 1.00 85.69 212 PRO A O 1
ATOM 1749 N N . VAL A 1 213 ? 3.208 -7.626 -6.409 1.00 82.00 213 VAL A N 1
ATOM 1750 C CA . VAL A 1 213 ? 3.796 -8.410 -5.301 1.00 82.00 213 VAL A CA 1
ATOM 1751 C C . VAL A 1 213 ? 3.404 -9.890 -5.329 1.00 82.00 213 VAL A C 1
ATOM 1753 O O . VAL A 1 213 ? 4.127 -10.724 -4.781 1.00 82.00 213 VAL A O 1
ATOM 1756 N N . SER A 1 214 ? 2.296 -10.231 -5.995 1.00 78.88 214 SER A N 1
ATOM 1757 C CA . SER A 1 214 ? 1.883 -11.606 -6.279 1.00 78.88 214 SER A CA 1
ATOM 1758 C C . SER A 1 214 ? 1.015 -11.684 -7.541 1.00 78.88 214 SER A C 1
ATOM 1760 O O . SER A 1 214 ? 0.489 -10.675 -8.011 1.00 78.88 214 SER A O 1
ATOM 1762 N N . ALA A 1 215 ? 0.800 -12.898 -8.061 1.00 74.56 215 ALA A N 1
ATOM 1763 C CA . ALA A 1 215 ? -0.071 -13.137 -9.219 1.00 74.56 215 ALA A CA 1
ATOM 1764 C C . ALA A 1 215 ? -1.529 -12.691 -8.993 1.00 74.56 215 ALA A C 1
ATOM 1766 O O . ALA A 1 215 ? -2.244 -12.414 -9.951 1.00 74.56 215 ALA A O 1
ATOM 1767 N N . LYS A 1 216 ? -1.966 -12.596 -7.728 1.00 82.00 216 LYS A N 1
ATOM 1768 C CA . LYS A 1 216 ? -3.299 -12.099 -7.361 1.00 82.00 216 LYS A CA 1
ATOM 1769 C C . LYS A 1 216 ? -3.417 -10.578 -7.440 1.00 82.00 216 LYS A C 1
ATOM 1771 O O . LYS A 1 216 ? -4.529 -10.082 -7.331 1.00 82.00 216 LYS A O 1
ATOM 1776 N N . ARG A 1 217 ? -2.295 -9.865 -7.612 1.00 87.12 217 ARG A N 1
ATOM 1777 C CA . ARG A 1 217 ? -2.228 -8.398 -7.702 1.00 87.12 217 ARG A CA 1
ATOM 1778 C C . ARG A 1 217 ? -2.984 -7.729 -6.548 1.00 87.12 217 ARG A C 1
ATOM 1780 O O . ARG A 1 217 ? -3.967 -7.027 -6.773 1.00 87.12 217 ARG A O 1
ATOM 1787 N N . PRO A 1 218 ? -2.588 -8.021 -5.298 1.00 89.69 218 PRO A N 1
ATOM 1788 C CA . PRO A 1 218 ? -3.358 -7.600 -4.146 1.00 89.69 218 PRO A CA 1
ATOM 1789 C C . PRO A 1 218 ? -3.401 -6.077 -4.073 1.00 89.69 218 PRO A C 1
ATOM 1791 O O . PRO A 1 218 ? -2.418 -5.382 -4.357 1.00 89.69 218 PRO A O 1
ATOM 1794 N N . HIS A 1 219 ? -4.551 -5.573 -3.646 1.00 94.75 219 HIS A N 1
ATOM 1795 C CA . HIS A 1 219 ? -4.672 -4.188 -3.233 1.00 94.75 219 HIS A CA 1
ATOM 1796 C C . HIS A 1 219 ? -4.058 -4.003 -1.837 1.00 94.75 219 HIS A C 1
ATOM 1798 O O . HIS A 1 219 ? -3.609 -4.962 -1.190 1.00 94.75 219 HIS A O 1
ATOM 1804 N N . LEU A 1 220 ? -3.975 -2.754 -1.389 1.00 93.44 220 LEU A N 1
ATOM 1805 C CA . LEU A 1 220 ? -3.294 -2.380 -0.155 1.00 93.44 220 LEU A CA 1
ATOM 1806 C C . LEU A 1 220 ? -3.738 -3.202 1.062 1.00 93.44 220 LEU A C 1
ATOM 1808 O O . LEU A 1 220 ? -2.884 -3.764 1.745 1.00 93.44 220 LEU A O 1
ATOM 1812 N N . LEU A 1 221 ? -5.040 -3.267 1.355 1.00 94.75 221 LEU A N 1
ATOM 1813 C CA . LEU A 1 221 ? -5.521 -3.896 2.588 1.00 94.75 221 LEU A CA 1
ATOM 1814 C C . LEU A 1 221 ? -5.222 -5.397 2.604 1.00 94.75 221 LEU A C 1
ATOM 1816 O O . LEU A 1 221 ? -4.829 -5.933 3.639 1.00 94.75 221 LEU A O 1
ATOM 1820 N N . ASP A 1 222 ? -5.333 -6.066 1.456 1.00 94.38 222 ASP A N 1
ATOM 1821 C CA . ASP A 1 222 ? -4.961 -7.479 1.341 1.00 94.38 222 ASP A CA 1
ATOM 1822 C C . ASP A 1 222 ? -3.450 -7.666 1.532 1.00 94.38 222 ASP A C 1
ATOM 1824 O O . ASP A 1 222 ? -3.025 -8.568 2.252 1.00 94.38 222 ASP A O 1
ATOM 1828 N N . SER A 1 223 ? -2.636 -6.760 0.983 1.00 90.69 223 SER A N 1
ATOM 1829 C CA . SER A 1 223 ? -1.176 -6.778 1.157 1.00 90.69 223 SER A CA 1
ATOM 1830 C C . SER A 1 223 ? -0.758 -6.574 2.618 1.00 90.69 223 SER A C 1
ATOM 1832 O O . SER A 1 223 ? 0.185 -7.215 3.093 1.00 90.69 223 SER A O 1
ATOM 1834 N N . ILE A 1 224 ? -1.472 -5.716 3.355 1.00 90.12 224 ILE A N 1
ATOM 1835 C CA . ILE A 1 224 ? -1.288 -5.539 4.801 1.00 90.12 224 ILE A CA 1
ATOM 1836 C C . ILE A 1 224 ? -1.642 -6.828 5.540 1.00 90.12 224 ILE A C 1
ATOM 1838 O O . ILE A 1 224 ? -0.840 -7.307 6.339 1.00 90.12 224 ILE A O 1
ATOM 1842 N N . ILE A 1 225 ? -2.813 -7.411 5.265 1.00 92.00 225 ILE A N 1
ATOM 1843 C CA . ILE A 1 225 ? -3.264 -8.656 5.902 1.00 92.00 225 ILE A CA 1
ATOM 1844 C C . ILE A 1 225 ? -2.252 -9.777 5.667 1.00 92.00 225 ILE A C 1
ATOM 1846 O O . ILE A 1 225 ? -1.885 -10.468 6.619 1.00 92.00 225 ILE A O 1
ATOM 1850 N N . GLU A 1 226 ? -1.781 -9.957 4.433 1.00 88.44 226 GLU A N 1
ATOM 1851 C CA . GLU A 1 226 ? -0.767 -10.961 4.097 1.00 88.44 226 GLU A CA 1
ATOM 1852 C C . GLU A 1 226 ? 0.536 -10.725 4.869 1.00 88.44 226 GLU A C 1
ATOM 1854 O O . GLU A 1 226 ? 1.134 -11.671 5.382 1.00 88.44 226 GLU A O 1
ATOM 1859 N N . SER A 1 227 ? 0.958 -9.467 4.995 1.00 85.50 227 SER A N 1
ATOM 1860 C CA . SER A 1 227 ? 2.185 -9.103 5.706 1.00 85.50 227 SER A CA 1
ATOM 1861 C C . SER A 1 227 ? 2.067 -9.312 7.217 1.00 85.50 227 SER A C 1
ATOM 1863 O O . SER A 1 227 ? 2.986 -9.855 7.827 1.00 85.50 227 SER A O 1
ATOM 1865 N N . LEU A 1 228 ? 0.937 -8.950 7.830 1.00 86.31 228 LEU A N 1
ATOM 1866 C CA . LEU A 1 228 ? 0.689 -9.187 9.256 1.00 86.31 228 LEU A CA 1
ATOM 1867 C C . LEU A 1 228 ? 0.542 -10.680 9.564 1.00 86.31 228 LEU A C 1
ATOM 1869 O O . LEU A 1 228 ? 1.096 -11.151 10.548 1.00 86.31 228 LEU A O 1
ATOM 1873 N N . THR A 1 229 ? -0.135 -11.440 8.698 1.00 87.69 229 THR A N 1
ATOM 1874 C CA . THR A 1 229 ? -0.331 -12.891 8.883 1.00 87.69 229 THR A CA 1
ATOM 1875 C C . THR A 1 229 ? 0.999 -13.653 8.891 1.00 87.69 229 THR A C 1
ATOM 1877 O O . THR A 1 229 ? 1.125 -14.655 9.581 1.00 87.69 229 THR A O 1
ATOM 1880 N N . LYS A 1 230 ? 2.015 -13.186 8.154 1.00 83.44 230 LYS A N 1
ATOM 1881 C CA . LYS A 1 230 ? 3.368 -13.775 8.192 1.00 83.44 230 LYS A CA 1
ATOM 1882 C C . LYS A 1 230 ? 4.121 -13.503 9.501 1.00 83.44 230 LYS A C 1
ATOM 1884 O O . LYS A 1 230 ? 5.144 -14.137 9.738 1.00 83.44 230 LYS A O 1
ATOM 1889 N N . ASN A 1 231 ? 3.669 -12.531 10.294 1.00 70.31 231 ASN A N 1
ATOM 1890 C CA . ASN A 1 231 ? 4.330 -12.073 11.518 1.00 70.31 231 ASN A CA 1
ATOM 1891 C C . ASN A 1 231 ? 3.611 -12.494 12.810 1.00 70.31 231 ASN A C 1
ATOM 1893 O O . ASN A 1 231 ? 4.194 -12.323 13.879 1.00 70.31 231 ASN A O 1
ATOM 1897 N N . THR A 1 232 ? 2.380 -13.005 12.715 1.00 67.62 232 THR A N 1
ATOM 1898 C CA . THR A 1 232 ? 1.634 -13.639 13.818 1.00 67.62 232 THR A CA 1
ATOM 1899 C C . THR A 1 232 ? 1.995 -15.102 13.976 1.00 67.62 232 THR A C 1
ATOM 1901 O O . THR A 1 232 ? 2.129 -15.533 15.143 1.00 67.62 232 THR A O 1
#

Sequence (232 aa):
MSEIPALQNPTHILIEKHAVKLLRIKKLMATIKHQWAAINPSMNFESPIWTETEIDVFEQEKKIQLPEEYKACLMEVGEISRDYFRGLLNISLRNRLAKDFTRMKKKAISATKVHNVGSLYGKGWINESCFNVLKEEDKFRLYRKVPLFSPDASYEELFRLKSWDAYLNGCLDLGDDKYLILNGDFKGEVWKYGFEPEGEYAPTKYRECFTPVSAKRPHLLDSIIESLTKNT